Protein AF-A0A9W7ABM7-F1 (afdb_monomer_lite)

Organism: NCBI:txid2557542

pLDDT: mean 85.79, std 16.77, range [32.09, 98.38]

Foldseek 3Di:
DDDDDDDDDDPPPPPPPPDLDFQFFWAFDDDDPDTFIAGPVRDTDDADEEEAFDFDPVRAFDQDDDDPHGHLHLVVLVVCLVVVGAEYAYEDAPCNQPVEEFPDGDVVSLVRVVVSQVSNRSSNHFYEYDQDWALQPLLLVIGRHQPNLFDFDDDDDSPQQPQPPLDHGADDWFFDVSRVRDTGGDPVVSVPDDRNSSCVGPGSVRRVVCCVVCPVPSVVSVVVSVVVSLVSCAPNSRYNPNPDD

Sequence (245 aa):
MAKMAKMLLPIGLTIATAGATALPPVRPVEGEGSKKFRDPMGRHQIFHGVNAISKGVPFVPDTETFSADISMTREDFEIMQSLGLNVVRLGVMWPGVEPTTMGVYNETYLDEIDKIVTMASDHGIYTLLDMHQDDLSEQFCGEGIPSWAVRHTGDHQFLPGFPSPVGKTFTDSYSEPKMNNAAFPTRQDCATHDWPGYYQAKDEANAWEALYKNVDGMAEQWGKMWAHVAARFKGRTVCVHCVSG

Structure (mmCIF, N/CA/C/O backbone):
data_AF-A0A9W7ABM7-F1
#
_entry.id   AF-A0A9W7ABM7-F1
#
loop_
_atom_site.group_PDB
_atom_site.id
_atom_site.type_symbol
_atom_site.label_atom_id
_atom_site.label_alt_id
_atom_site.label_comp_id
_atom_site.label_asym_id
_atom_site.label_entity_id
_atom_site.label_seq_id
_atom_site.pdbx_PDB_ins_code
_atom_site.Cartn_x
_atom_site.Cartn_y
_atom_site.Cartn_z
_atom_site.occupancy
_atom_site.B_iso_or_equiv
_atom_site.auth_seq_id
_atom_site.auth_comp_id
_atom_site.auth_asym_id
_atom_site.auth_atom_id
_atom_site.pdbx_PDB_model_num
ATOM 1 N N . MET A 1 1 ? -51.374 2.496 69.550 1.00 41.31 1 MET A N 1
ATOM 2 C CA . MET A 1 1 ? -50.298 3.344 68.988 1.00 41.31 1 MET A CA 1
ATOM 3 C C . MET A 1 1 ? -49.384 2.457 68.150 1.00 41.31 1 MET A C 1
ATOM 5 O O . MET A 1 1 ? -48.592 1.720 68.720 1.00 41.31 1 MET A O 1
ATOM 9 N N . ALA A 1 2 ? -49.550 2.441 66.825 1.00 38.22 2 ALA A N 1
ATOM 10 C CA . ALA A 1 2 ? -48.714 1.653 65.916 1.00 38.22 2 ALA A CA 1
ATOM 11 C C . ALA A 1 2 ? -47.556 2.528 65.405 1.00 38.22 2 ALA A C 1
ATOM 13 O O . ALA A 1 2 ? -47.796 3.599 64.852 1.00 38.22 2 ALA A O 1
ATOM 14 N N . LYS A 1 3 ? -46.306 2.104 65.632 1.00 40.19 3 LYS A N 1
ATOM 15 C CA . LYS A 1 3 ? -45.111 2.782 65.109 1.00 40.19 3 LYS A CA 1
ATOM 16 C C . LYS A 1 3 ? -44.893 2.362 63.656 1.00 40.19 3 LYS A C 1
ATOM 18 O O . LYS A 1 3 ? -44.630 1.200 63.374 1.00 40.19 3 LYS A O 1
ATOM 23 N N . MET A 1 4 ? -45.002 3.328 62.752 1.00 39.03 4 MET A N 1
ATOM 24 C CA . MET A 1 4 ? -44.719 3.189 61.327 1.00 39.03 4 MET A CA 1
ATOM 25 C C . MET A 1 4 ? -43.197 3.291 61.125 1.00 39.03 4 MET A C 1
ATOM 27 O O . MET A 1 4 ? -42.611 4.347 61.361 1.00 39.03 4 MET A O 1
ATOM 31 N N . ALA A 1 5 ? -42.541 2.194 60.745 1.00 43.06 5 ALA A N 1
ATOM 32 C CA . ALA A 1 5 ? -41.124 2.199 60.387 1.00 43.06 5 ALA A CA 1
ATOM 33 C C . ALA A 1 5 ? -40.972 2.694 58.938 1.00 43.06 5 ALA A C 1
ATOM 35 O O . ALA A 1 5 ? -41.454 2.055 58.005 1.00 43.06 5 ALA A O 1
ATOM 36 N N . LYS A 1 6 ? -40.326 3.851 58.747 1.00 47.16 6 LYS A N 1
ATOM 37 C CA . LYS A 1 6 ? -39.932 4.347 57.421 1.00 47.16 6 LYS A CA 1
ATOM 38 C C . LYS A 1 6 ? -38.739 3.533 56.923 1.00 47.16 6 LYS A C 1
ATOM 40 O O . LYS A 1 6 ? -37.632 3.686 57.428 1.00 47.16 6 LYS A O 1
ATOM 45 N N . MET A 1 7 ? -38.977 2.689 55.927 1.00 41.62 7 MET A N 1
ATOM 46 C CA . MET A 1 7 ? -37.937 2.010 55.162 1.00 41.62 7 MET A CA 1
ATOM 47 C C . MET A 1 7 ? -37.432 2.985 54.089 1.00 41.62 7 MET A C 1
ATOM 49 O O . MET A 1 7 ? -38.124 3.241 53.108 1.00 41.62 7 MET A O 1
ATOM 53 N N . LEU A 1 8 ? -36.262 3.593 54.306 1.00 45.81 8 LEU A N 1
ATOM 54 C CA . LEU A 1 8 ? -35.535 4.285 53.241 1.00 45.81 8 LEU A CA 1
ATOM 55 C C . LEU A 1 8 ? -34.743 3.239 52.452 1.00 45.81 8 LEU A C 1
ATOM 57 O O . LEU A 1 8 ? -33.822 2.627 52.989 1.00 45.81 8 LEU A O 1
ATOM 61 N N . LEU A 1 9 ? -35.106 3.041 51.186 1.00 41.66 9 LEU A N 1
ATOM 62 C CA . LEU A 1 9 ? -34.282 2.315 50.224 1.00 41.66 9 LEU A CA 1
ATOM 63 C C . LEU A 1 9 ? -33.216 3.285 49.683 1.00 41.66 9 LEU A C 1
ATOM 65 O O . LEU A 1 9 ? -33.591 4.327 49.138 1.00 41.66 9 LEU A O 1
ATOM 69 N N . PRO A 1 10 ? -31.910 2.996 49.802 1.00 45.44 10 PRO A N 1
ATOM 70 C CA . PRO A 1 10 ? -30.899 3.783 49.120 1.00 45.44 10 PRO A CA 1
ATOM 71 C C . PRO A 1 10 ? -30.950 3.433 47.628 1.00 45.44 10 PRO A C 1
ATOM 73 O O . PRO A 1 10 ? -30.675 2.302 47.232 1.00 45.44 10 PRO A O 1
ATOM 76 N N . ILE A 1 11 ? -31.318 4.404 46.792 1.00 52.56 11 ILE A N 1
ATOM 77 C CA . ILE A 1 11 ? -31.119 4.318 45.343 1.00 52.56 11 ILE A CA 1
ATOM 78 C C . ILE A 1 11 ? -29.621 4.526 45.118 1.00 52.56 11 ILE A C 1
ATOM 80 O O . ILE A 1 11 ? -29.134 5.655 45.092 1.00 52.56 11 ILE A O 1
ATOM 84 N N . GLY A 1 12 ? -28.870 3.428 45.045 1.00 45.03 12 GLY A N 1
ATOM 85 C CA . GLY A 1 12 ? -27.484 3.459 44.603 1.00 45.03 12 GLY A CA 1
ATOM 86 C C . GLY A 1 12 ? -27.452 3.822 43.124 1.00 45.03 12 GLY A C 1
ATOM 87 O O . GLY A 1 12 ? -27.783 2.993 42.281 1.00 45.03 12 GLY A O 1
ATOM 88 N N . LEU A 1 13 ? -27.085 5.063 42.807 1.00 46.47 13 LEU A N 1
ATOM 89 C CA . LEU A 1 13 ? -26.753 5.461 41.446 1.00 46.47 13 LEU A CA 1
ATOM 90 C C . LEU A 1 13 ? -25.377 4.871 41.116 1.00 46.47 13 LEU A C 1
ATOM 92 O O . LEU A 1 13 ? -24.342 5.465 41.412 1.00 46.47 13 LEU A O 1
ATOM 96 N N . THR A 1 14 ? -25.359 3.670 40.547 1.00 45.16 14 THR A N 1
ATOM 97 C CA . THR A 1 14 ? -24.167 3.115 39.909 1.00 45.16 14 THR A CA 1
ATOM 98 C C . THR A 1 14 ? -23.877 3.943 38.664 1.00 45.16 14 THR A C 1
ATOM 100 O O . THR A 1 14 ? -24.517 3.788 37.627 1.00 45.16 14 THR A O 1
ATOM 103 N N . ILE A 1 15 ? -22.908 4.851 38.768 1.00 48.78 15 ILE A N 1
ATOM 104 C CA . ILE A 1 15 ? -22.274 5.455 37.599 1.00 48.78 15 ILE A CA 1
ATOM 105 C C . ILE A 1 15 ? -21.498 4.321 36.932 1.00 48.78 15 ILE A C 1
ATOM 107 O O . ILE A 1 15 ? -20.433 3.926 37.403 1.00 48.78 15 ILE A O 1
ATOM 111 N N . ALA A 1 16 ? -22.067 3.743 35.876 1.00 41.28 16 ALA A N 1
ATOM 112 C CA . ALA A 1 16 ? -21.314 2.875 34.992 1.00 41.28 16 ALA A CA 1
ATOM 113 C C . ALA A 1 16 ? -20.223 3.742 34.359 1.00 41.28 16 ALA A C 1
ATOM 115 O O . ALA A 1 16 ? -20.506 4.598 33.521 1.00 41.28 16 ALA A O 1
ATOM 116 N N . THR A 1 17 ? -18.977 3.559 34.788 1.00 40.81 17 THR A N 1
ATOM 117 C CA . THR A 1 17 ? -17.838 4.012 34.001 1.00 40.81 17 THR A CA 1
ATOM 118 C C . THR A 1 17 ? -17.946 3.278 32.676 1.00 40.81 17 THR A C 1
ATOM 120 O O . THR A 1 17 ? -17.756 2.061 32.632 1.00 40.81 17 THR A O 1
ATOM 123 N N . ALA A 1 18 ? -18.333 3.992 31.619 1.00 44.38 18 ALA A N 1
ATOM 124 C CA . ALA A 1 18 ? -18.229 3.500 30.259 1.00 44.38 18 ALA A CA 1
ATOM 125 C C . ALA A 1 18 ? -16.736 3.292 29.991 1.00 44.38 18 ALA A C 1
ATOM 127 O O . ALA A 1 18 ? -16.040 4.193 29.534 1.00 44.38 18 ALA A O 1
ATOM 128 N N . GLY A 1 19 ? -16.218 2.122 30.372 1.00 42.91 19 GLY A N 1
ATOM 129 C CA . GLY A 1 19 ? -14.956 1.644 29.836 1.00 42.91 19 GLY A CA 1
ATOM 130 C C . GLY A 1 19 ? -15.088 1.695 28.322 1.00 42.91 19 GLY A C 1
ATOM 131 O O . GLY A 1 19 ? -16.165 1.374 27.811 1.00 42.91 19 GLY A O 1
ATOM 132 N N . ALA A 1 20 ? -14.046 2.167 27.636 1.00 49.06 20 ALA A N 1
ATOM 133 C CA . ALA A 1 20 ? -14.000 2.195 26.182 1.00 49.06 20 ALA A CA 1
ATOM 134 C C . ALA A 1 20 ? -14.457 0.824 25.672 1.00 49.06 20 ALA A C 1
ATOM 136 O O . ALA A 1 20 ? -13.787 -0.192 25.860 1.00 49.06 20 ALA A O 1
ATOM 137 N N . THR A 1 21 ? -15.682 0.770 25.157 1.00 57.41 21 THR A N 1
ATOM 138 C CA . THR A 1 21 ? -16.227 -0.472 24.633 1.00 57.41 21 THR A CA 1
ATOM 139 C C . THR A 1 21 ? -15.502 -0.678 23.322 1.00 57.41 21 THR A C 1
ATOM 141 O O . THR A 1 21 ? -15.552 0.191 22.454 1.00 57.41 21 THR A O 1
ATOM 144 N N . ALA A 1 22 ? -14.759 -1.782 23.221 1.00 70.00 22 ALA A N 1
ATOM 145 C CA . ALA A 1 22 ? -14.051 -2.143 22.002 1.00 70.00 22 ALA A CA 1
ATOM 146 C C . ALA A 1 22 ? -14.990 -1.978 20.799 1.00 70.00 22 ALA A C 1
ATOM 148 O O . ALA A 1 22 ? -16.159 -2.376 20.875 1.00 70.00 22 ALA A O 1
ATOM 149 N N . LEU A 1 23 ? -14.487 -1.372 19.717 1.00 82.25 23 LEU A N 1
ATOM 150 C CA . LEU A 1 23 ? -15.284 -1.139 18.516 1.00 82.25 23 LEU A CA 1
ATOM 151 C C . LEU A 1 23 ? -15.971 -2.441 18.082 1.00 82.25 23 LEU A C 1
ATOM 153 O O . LEU A 1 23 ? -15.302 -3.482 17.971 1.00 82.25 23 LEU A O 1
ATOM 157 N N . PRO A 1 24 ? -17.299 -2.416 17.865 1.00 85.00 24 PRO A N 1
ATOM 158 C CA . PRO A 1 24 ? -18.023 -3.619 17.513 1.00 85.00 24 PRO A CA 1
ATOM 159 C C . PRO A 1 24 ? -17.547 -4.120 16.143 1.00 85.00 24 PRO A C 1
ATOM 161 O O . PRO A 1 24 ? -17.398 -3.324 15.220 1.00 85.00 24 PRO A O 1
ATOM 164 N N . PRO A 1 25 ? -17.328 -5.433 15.965 1.00 85.69 25 PRO A N 1
ATOM 165 C CA . PRO A 1 25 ? -16.894 -5.959 14.681 1.00 85.69 25 PRO A CA 1
ATOM 166 C C . PRO A 1 25 ? -17.943 -5.694 13.605 1.00 85.69 25 PRO A C 1
ATOM 168 O O . PRO A 1 25 ? -19.116 -6.026 13.767 1.00 85.69 25 PRO A O 1
ATOM 171 N N . VAL A 1 26 ? -17.499 -5.148 12.480 1.00 86.75 26 VAL A N 1
ATOM 172 C CA . VAL A 1 26 ? -18.339 -4.866 11.315 1.00 86.75 26 VAL A CA 1
ATOM 173 C C . VAL A 1 26 ? -18.135 -5.937 10.255 1.00 86.75 26 VAL A C 1
ATOM 175 O O . VAL A 1 26 ? -17.016 -6.388 10.019 1.00 86.75 26 VAL A O 1
ATOM 178 N N . ARG A 1 27 ? -19.219 -6.379 9.618 1.00 83.81 27 ARG A N 1
ATOM 179 C CA . ARG A 1 27 ? -19.164 -7.390 8.553 1.00 83.81 27 ARG A CA 1
ATOM 180 C C . ARG A 1 27 ? -20.005 -6.971 7.356 1.00 83.81 27 ARG A C 1
ATOM 182 O O . ARG A 1 27 ? -21.073 -6.385 7.559 1.00 83.81 27 ARG A O 1
ATOM 189 N N . PRO A 1 28 ? -19.572 -7.282 6.124 1.00 82.50 28 PRO A N 1
ATOM 190 C CA . PRO A 1 28 ? -20.444 -7.162 4.969 1.00 82.50 28 PRO A CA 1
ATOM 191 C C . PRO A 1 28 ? -21.590 -8.173 5.109 1.00 82.50 28 PRO A C 1
ATOM 193 O O . PRO A 1 28 ? -21.366 -9.357 5.353 1.00 82.50 28 PRO A O 1
ATOM 196 N N . VAL A 1 29 ? -22.826 -7.703 4.974 1.00 79.62 29 VAL A N 1
ATOM 197 C CA . VAL A 1 29 ? -24.031 -8.538 4.959 1.00 79.62 29 VAL A CA 1
ATOM 198 C C . VAL A 1 29 ? -24.718 -8.350 3.613 1.00 79.62 29 VAL A C 1
ATOM 200 O O . VAL A 1 29 ? -25.006 -7.219 3.209 1.00 79.62 29 VAL A O 1
ATOM 203 N N . GLU A 1 30 ? -24.982 -9.459 2.926 1.00 72.25 30 GLU A N 1
ATOM 204 C CA . GLU A 1 30 ? -25.766 -9.481 1.693 1.00 72.25 30 GLU A CA 1
ATOM 205 C C . GLU A 1 30 ? -27.252 -9.679 2.029 1.00 72.25 30 GLU A C 1
ATOM 207 O O . GLU A 1 30 ? -27.628 -10.626 2.719 1.00 72.25 30 GLU A O 1
ATOM 212 N N . GLY A 1 31 ? -28.110 -8.762 1.574 1.00 66.88 31 GLY A N 1
ATOM 213 C CA . GLY A 1 31 ? -29.561 -8.848 1.748 1.00 66.88 31 GLY A CA 1
ATOM 214 C C . GLY A 1 31 ? -30.287 -7.640 1.150 1.00 66.88 31 GLY A C 1
ATOM 215 O O . GLY A 1 31 ? -29.745 -6.537 1.124 1.00 66.88 31 GLY A O 1
ATOM 216 N N . GLU A 1 32 ? -31.510 -7.846 0.648 1.00 64.44 32 GLU A N 1
ATOM 217 C CA . GLU A 1 32 ? -32.376 -6.781 0.096 1.00 64.44 32 GLU A CA 1
ATOM 218 C C . GLU A 1 32 ? -31.730 -5.953 -1.036 1.00 64.44 32 GLU A C 1
ATOM 220 O O . GLU A 1 32 ? -31.880 -4.735 -1.098 1.00 64.44 32 GLU A O 1
ATOM 225 N N . GLY A 1 33 ? -30.955 -6.588 -1.922 1.00 66.88 33 GLY A N 1
ATOM 226 C CA . GLY A 1 33 ? -30.369 -5.909 -3.087 1.00 66.88 33 GLY A CA 1
ATOM 227 C C . GLY A 1 33 ? -29.293 -4.860 -2.767 1.00 66.88 33 GLY A C 1
ATOM 228 O O . GLY A 1 33 ? -28.911 -4.106 -3.657 1.00 66.88 33 GLY A O 1
ATOM 229 N N . SER A 1 34 ? -28.778 -4.803 -1.530 1.00 65.81 34 SER A N 1
ATOM 230 C CA . SER A 1 34 ? -27.685 -3.899 -1.141 1.00 65.81 34 SER A CA 1
ATOM 231 C C . SER A 1 34 ? -26.625 -4.615 -0.298 1.00 65.81 34 SER A C 1
ATOM 233 O O . SER A 1 34 ? -26.952 -5.423 0.571 1.00 65.81 34 SER A O 1
ATOM 235 N N . LYS A 1 35 ? -25.343 -4.315 -0.545 1.00 79.12 35 LYS A N 1
ATOM 236 C CA . LYS A 1 35 ? -24.224 -4.764 0.298 1.00 79.12 35 LYS A CA 1
ATOM 237 C C . LYS A 1 35 ? -23.978 -3.703 1.367 1.00 79.12 35 LYS A C 1
ATOM 239 O O . LYS A 1 35 ? -23.669 -2.562 1.033 1.00 79.12 35 LYS A O 1
ATOM 244 N N . LYS A 1 36 ? -24.171 -4.052 2.639 1.00 85.50 36 LYS A N 1
ATOM 245 C CA . LYS A 1 36 ? -24.053 -3.121 3.776 1.00 85.50 36 LYS A CA 1
ATOM 246 C C . LYS A 1 36 ? -23.096 -3.682 4.814 1.00 85.50 36 LYS A C 1
ATOM 248 O O . LYS A 1 36 ? -23.132 -4.881 5.080 1.00 85.50 36 LYS A O 1
ATOM 253 N N . PHE A 1 37 ? -22.314 -2.819 5.453 1.00 88.44 37 PHE A N 1
ATOM 254 C CA . PHE A 1 37 ? -21.603 -3.191 6.670 1.00 88.44 37 PHE A CA 1
ATOM 255 C C . PHE A 1 37 ? -22.558 -3.117 7.856 1.00 88.44 37 PHE A C 1
ATOM 257 O O . PHE A 1 37 ? -23.254 -2.113 8.034 1.00 88.44 37 PHE A O 1
ATOM 264 N N . ARG A 1 38 ? -22.622 -4.189 8.646 1.00 87.88 38 ARG A N 1
ATOM 265 C CA . ARG A 1 38 ? -23.429 -4.240 9.866 1.00 87.88 38 ARG A CA 1
ATOM 266 C C . ARG A 1 38 ? -22.605 -4.689 11.053 1.00 87.88 38 ARG A C 1
ATOM 268 O O . ARG A 1 38 ? -21.700 -5.510 10.912 1.00 87.88 38 ARG A O 1
ATOM 275 N N . ASP A 1 39 ? -22.956 -4.157 12.211 1.00 87.12 39 ASP A N 1
ATOM 276 C CA . ASP A 1 39 ? -22.428 -4.607 13.492 1.00 87.12 39 ASP A CA 1
ATOM 277 C C . ASP A 1 39 ? -23.253 -5.787 14.063 1.00 87.12 39 ASP A C 1
ATOM 279 O O . ASP A 1 39 ? -24.274 -6.170 13.475 1.00 87.12 39 ASP A O 1
ATOM 283 N N . PRO A 1 40 ? -22.873 -6.374 15.217 1.00 86.69 40 PRO A N 1
ATOM 284 C CA . PRO A 1 40 ? -23.602 -7.500 15.806 1.00 86.69 40 PRO A CA 1
ATOM 285 C C . PRO A 1 40 ? -25.019 -7.158 16.288 1.00 86.69 40 PRO A C 1
ATOM 287 O O . PRO A 1 40 ? -25.812 -8.063 16.529 1.00 86.69 40 PRO A O 1
ATOM 290 N N . MET A 1 41 ? -25.353 -5.870 16.425 1.00 89.81 41 MET A N 1
ATOM 291 C CA . MET A 1 41 ? -26.702 -5.398 16.757 1.00 89.81 41 MET A CA 1
ATOM 292 C C . MET A 1 41 ? -27.559 -5.156 15.504 1.00 89.81 41 MET A C 1
ATOM 294 O O . MET A 1 41 ? -28.719 -4.763 15.615 1.00 89.81 41 MET A O 1
ATOM 298 N N . GLY A 1 42 ? -27.010 -5.381 14.306 1.00 87.38 42 GLY A N 1
ATOM 299 C CA . GLY A 1 42 ? -27.696 -5.193 13.031 1.00 87.38 42 GLY A CA 1
ATOM 300 C C . GLY A 1 42 ? -27.754 -3.741 12.551 1.00 87.38 42 GLY A C 1
ATOM 301 O O . GLY A 1 42 ? -28.414 -3.473 11.542 1.00 87.38 42 GLY A O 1
ATOM 302 N N . ARG A 1 43 ? -27.065 -2.810 13.225 1.00 89.44 43 ARG A N 1
ATOM 303 C CA . ARG A 1 43 ? -26.985 -1.399 12.816 1.00 89.44 43 ARG A CA 1
ATOM 304 C C . ARG A 1 43 ? -26.131 -1.286 11.559 1.00 89.44 43 ARG A C 1
ATOM 306 O O . ARG A 1 43 ? -25.133 -1.989 11.427 1.00 89.44 43 ARG A O 1
ATOM 313 N N . HIS A 1 44 ? -26.515 -0.411 10.630 1.00 90.69 44 HIS A N 1
ATOM 314 C CA . HIS A 1 44 ? -25.690 -0.135 9.449 1.00 90.69 44 HIS A CA 1
ATOM 315 C C . HIS A 1 44 ? -24.535 0.774 9.849 1.00 90.69 44 HIS A C 1
ATOM 317 O O . HIS A 1 44 ? -24.753 1.792 10.505 1.00 90.69 44 HIS A O 1
ATOM 323 N N . GLN A 1 45 ? -23.327 0.416 9.431 1.00 89.38 45 GLN A N 1
ATOM 324 C CA . GLN A 1 45 ? -22.151 1.251 9.611 1.00 89.38 45 GLN A CA 1
ATOM 325 C C . GLN A 1 45 ? -21.900 2.057 8.337 1.00 89.38 45 GLN A C 1
ATOM 327 O O . GLN A 1 45 ? -21.795 1.496 7.245 1.00 89.38 45 GLN A O 1
ATOM 332 N N . ILE A 1 46 ? -21.800 3.374 8.493 1.00 91.88 46 ILE A N 1
ATOM 333 C CA . ILE A 1 46 ? -21.377 4.305 7.444 1.00 91.88 46 ILE A CA 1
ATOM 334 C C . ILE A 1 46 ? -19.994 4.809 7.836 1.00 91.88 46 ILE A C 1
ATOM 336 O O . ILE A 1 46 ? -19.785 5.168 8.998 1.00 91.88 46 ILE A O 1
ATOM 340 N N . PHE A 1 47 ? -19.058 4.802 6.891 1.00 93.81 47 PHE A N 1
ATOM 341 C CA . PHE A 1 47 ? -17.670 5.166 7.140 1.00 93.81 47 PHE A CA 1
ATOM 342 C C . PHE A 1 47 ? -17.332 6.513 6.506 1.00 93.81 47 PHE A C 1
ATOM 344 O O . PHE A 1 47 ? -17.510 6.680 5.302 1.00 93.81 47 PHE A O 1
ATOM 351 N N . HIS A 1 48 ? -16.813 7.442 7.305 1.00 97.00 48 HIS A N 1
ATOM 352 C CA . HIS A 1 48 ? -16.259 8.717 6.852 1.00 97.00 48 HIS A CA 1
ATOM 353 C C . HIS A 1 48 ? -14.886 8.901 7.496 1.00 97.00 48 HIS A C 1
ATOM 355 O O . HIS A 1 48 ? -14.737 8.736 8.710 1.00 97.00 48 HIS A O 1
ATOM 361 N N . GLY A 1 49 ? -13.879 9.201 6.682 1.00 96.62 49 GLY A N 1
ATOM 362 C CA . GLY A 1 49 ? -12.495 9.107 7.116 1.00 96.62 49 GLY A CA 1
ATOM 363 C C . GLY A 1 49 ? -11.495 9.671 6.126 1.00 96.62 49 GLY A C 1
ATOM 364 O O . GLY A 1 49 ? -11.866 10.329 5.154 1.00 96.62 49 GLY A O 1
ATOM 365 N N . VAL A 1 50 ? -10.225 9.377 6.389 1.00 96.56 50 VAL A N 1
ATOM 366 C CA . VAL A 1 50 ? -9.069 9.850 5.615 1.00 96.56 50 VAL A CA 1
ATOM 367 C C . VAL A 1 50 ? -8.210 8.683 5.129 1.00 96.56 50 VAL A C 1
ATOM 369 O O . VAL A 1 50 ? -8.383 7.542 5.565 1.00 96.56 50 VAL A O 1
ATOM 372 N N . ASN A 1 51 ? -7.281 8.979 4.221 1.00 97.44 51 ASN A N 1
ATOM 373 C CA . ASN A 1 51 ? -6.209 8.070 3.827 1.00 97.44 51 ASN A CA 1
ATOM 374 C C . ASN A 1 51 ? -4.931 8.449 4.580 1.00 97.44 51 ASN A C 1
ATOM 376 O O . ASN A 1 51 ? -4.636 9.634 4.698 1.00 97.44 51 ASN A O 1
ATOM 380 N N . ALA A 1 52 ? -4.175 7.453 5.029 1.00 97.12 52 ALA A N 1
ATOM 381 C CA . ALA A 1 52 ? -2.860 7.618 5.634 1.00 97.12 52 ALA A CA 1
ATOM 382 C C . ALA A 1 52 ? -1.913 6.588 5.012 1.00 97.12 52 ALA A C 1
ATOM 384 O O . ALA A 1 52 ? -1.986 5.400 5.327 1.00 97.12 52 ALA A O 1
ATOM 385 N N . ILE A 1 53 ? -1.088 7.015 4.055 1.00 96.50 53 ILE A N 1
ATOM 386 C CA . ILE A 1 53 ? -0.263 6.119 3.236 1.00 96.50 53 ILE A CA 1
ATOM 387 C C . ILE A 1 53 ? 1.148 6.699 3.141 1.00 96.50 53 ILE A C 1
ATOM 389 O O . ILE A 1 53 ? 1.361 7.728 2.503 1.00 96.50 53 ILE A O 1
ATOM 393 N N . SER A 1 54 ? 2.118 6.003 3.732 1.00 96.62 54 SER A N 1
ATOM 394 C CA . SER A 1 54 ? 3.540 6.311 3.574 1.00 96.62 54 SER A CA 1
ATOM 395 C C . SER A 1 54 ? 4.118 5.528 2.401 1.00 96.62 54 SER A C 1
ATOM 397 O O . SER A 1 54 ? 4.316 4.318 2.484 1.00 96.62 54 SER A O 1
ATOM 399 N N . LYS A 1 55 ? 4.397 6.233 1.305 1.00 94.38 55 LYS A N 1
ATOM 400 C CA . LYS A 1 55 ? 4.816 5.640 0.022 1.00 94.38 55 LYS A CA 1
ATOM 401 C C . LYS A 1 55 ? 6.323 5.442 -0.128 1.00 94.38 55 LYS A C 1
ATOM 403 O O . LYS A 1 55 ? 6.759 4.739 -1.027 1.00 94.38 55 LYS A O 1
ATOM 408 N N . GLY A 1 56 ? 7.120 6.040 0.756 1.00 90.44 56 GLY A N 1
ATOM 409 C CA . GLY A 1 56 ? 8.574 5.877 0.796 1.00 90.44 56 GLY A CA 1
ATOM 410 C C . GLY A 1 56 ? 9.035 5.207 2.085 1.00 90.44 56 GLY A C 1
ATOM 411 O O . GLY A 1 56 ? 8.310 5.210 3.078 1.00 90.44 56 GLY A O 1
ATOM 412 N N . VAL A 1 57 ? 10.258 4.670 2.079 1.00 88.25 57 VAL A N 1
ATOM 413 C CA . VAL A 1 57 ? 10.909 4.058 3.253 1.00 88.25 57 VAL A CA 1
ATOM 414 C C . VAL A 1 57 ? 10.828 5.013 4.461 1.00 88.25 57 VAL A C 1
ATOM 416 O O . VAL A 1 57 ? 11.217 6.174 4.322 1.00 88.25 57 VAL A O 1
ATOM 419 N N . PRO A 1 58 ? 10.364 4.559 5.646 1.00 92.56 58 PRO A N 1
ATOM 420 C CA . PRO A 1 58 ? 10.158 3.163 6.061 1.00 92.56 58 PRO A CA 1
ATOM 421 C C . PRO A 1 58 ? 8.771 2.562 5.753 1.00 92.56 58 PRO A C 1
ATOM 423 O O . PRO A 1 58 ? 8.456 1.495 6.268 1.00 92.56 58 PRO A O 1
ATOM 426 N N . PHE A 1 59 ? 7.956 3.211 4.919 1.00 95.38 59 PHE A N 1
ATOM 427 C CA . PHE A 1 59 ? 6.590 2.811 4.536 1.00 95.38 59 PHE A CA 1
ATOM 428 C C . PHE A 1 59 ? 5.569 2.809 5.687 1.00 95.38 59 PHE A C 1
ATOM 430 O O . PHE A 1 59 ? 4.502 2.203 5.583 1.00 95.38 59 PHE A O 1
ATOM 437 N N . VAL A 1 60 ? 5.893 3.503 6.780 1.00 95.88 60 VAL A N 1
ATOM 438 C CA . VAL A 1 60 ? 5.046 3.696 7.965 1.00 95.88 60 VAL A CA 1
ATOM 439 C C . VAL A 1 60 ? 4.936 5.202 8.241 1.00 95.88 60 VAL A C 1
ATOM 441 O O . VAL A 1 60 ? 5.936 5.907 8.070 1.00 95.88 60 VAL A O 1
ATOM 444 N N . PRO A 1 61 ? 3.755 5.735 8.604 1.00 96.62 61 PRO A N 1
ATOM 445 C CA . PRO A 1 61 ? 3.615 7.107 9.103 1.00 96.62 61 PRO A CA 1
ATOM 446 C C . PRO A 1 61 ? 4.433 7.358 10.378 1.00 96.62 61 PRO A C 1
ATOM 448 O O . PRO A 1 61 ? 4.717 6.427 11.127 1.00 96.62 61 PRO A O 1
ATOM 451 N N . ASP A 1 62 ? 4.775 8.614 10.666 1.00 95.94 62 ASP A N 1
ATOM 452 C CA . ASP A 1 62 ? 5.376 8.960 11.963 1.00 95.94 62 ASP A CA 1
ATOM 453 C C . ASP A 1 62 ? 4.339 8.750 13.081 1.00 95.94 62 ASP A C 1
ATOM 455 O O . ASP A 1 62 ? 3.227 9.272 13.019 1.00 95.94 62 ASP A O 1
ATOM 459 N N . THR A 1 63 ? 4.674 7.962 14.101 1.00 96.94 63 THR A N 1
ATOM 460 C CA . THR A 1 63 ? 3.772 7.687 15.234 1.00 96.94 63 THR A CA 1
ATOM 461 C C . THR A 1 63 ? 4.129 8.458 16.503 1.00 96.94 63 THR A C 1
ATOM 463 O O . THR A 1 63 ? 3.429 8.325 17.504 1.00 96.94 63 THR A O 1
ATOM 466 N N . GLU A 1 64 ? 5.214 9.229 16.484 1.00 95.75 64 GLU A N 1
ATOM 467 C CA . GLU A 1 64 ? 5.787 9.910 17.650 1.00 95.75 64 GLU A CA 1
ATOM 468 C C . GLU A 1 64 ? 5.650 11.432 17.558 1.00 95.75 64 GLU A C 1
ATOM 470 O O . GLU A 1 64 ? 5.342 12.082 18.557 1.00 95.75 64 GLU A O 1
ATOM 475 N N . THR A 1 65 ? 5.857 12.007 16.369 1.00 96.88 65 THR A N 1
ATOM 476 C CA . THR A 1 65 ? 5.818 13.460 16.156 1.00 96.88 65 THR A CA 1
ATOM 477 C C . THR A 1 65 ? 4.627 13.843 15.295 1.00 96.88 65 THR A C 1
ATOM 479 O O . THR A 1 65 ? 4.536 13.441 14.137 1.00 96.88 65 THR A O 1
ATOM 482 N N . PHE A 1 66 ? 3.727 14.660 15.846 1.00 97.19 66 PHE A N 1
ATOM 483 C CA . PHE A 1 66 ? 2.587 15.174 15.096 1.00 97.19 66 PHE A CA 1
ATOM 484 C C . PHE A 1 66 ? 3.037 16.016 13.893 1.00 97.19 66 PHE A C 1
ATOM 486 O O . PHE A 1 66 ? 3.875 16.917 14.002 1.00 97.19 66 PHE A O 1
ATOM 493 N N . SER A 1 67 ? 2.437 15.731 12.745 1.00 95.50 67 SER A N 1
ATOM 494 C CA . SER A 1 67 ? 2.579 16.435 11.483 1.00 95.50 67 SER A CA 1
ATOM 495 C C . SER A 1 67 ? 1.292 16.273 10.687 1.00 95.50 67 SER A C 1
ATOM 497 O O . SER A 1 67 ? 0.887 15.161 10.369 1.00 95.50 67 SER A O 1
ATOM 499 N N . ALA A 1 68 ? 0.710 17.387 10.251 1.00 90.75 68 ALA A N 1
ATOM 500 C CA . ALA A 1 68 ? -0.524 17.376 9.467 1.00 90.75 68 ALA A CA 1
ATOM 501 C C . ALA A 1 68 ? -0.427 16.626 8.117 1.00 90.75 68 ALA A C 1
ATOM 503 O O . ALA A 1 68 ? -1.448 16.457 7.454 1.00 90.75 68 ALA A O 1
ATOM 504 N N . ASP A 1 69 ? 0.778 16.235 7.691 1.00 90.00 69 ASP A N 1
ATOM 505 C CA . ASP A 1 69 ? 1.041 15.609 6.392 1.00 90.00 69 ASP A CA 1
ATOM 506 C C . ASP A 1 69 ? 1.399 14.115 6.495 1.00 90.00 69 ASP A C 1
ATOM 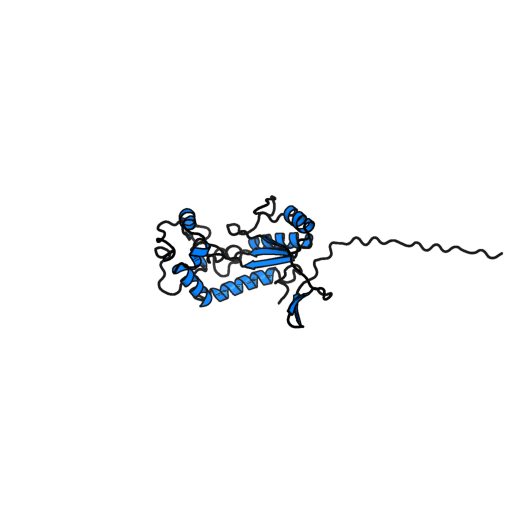508 O O . ASP A 1 69 ? 0.918 13.301 5.711 1.00 90.00 69 ASP A O 1
ATOM 512 N N . ILE A 1 70 ? 2.234 13.728 7.468 1.00 92.75 70 ILE A N 1
ATOM 513 C CA . ILE A 1 70 ? 2.911 12.415 7.447 1.00 92.75 70 ILE A CA 1
ATOM 514 C C . ILE A 1 70 ? 2.753 11.577 8.720 1.00 92.75 70 ILE A C 1
ATOM 516 O O . ILE A 1 70 ? 3.337 10.491 8.793 1.00 92.75 70 ILE A O 1
ATOM 520 N N . SER A 1 71 ? 2.030 12.056 9.736 1.00 97.25 71 SER A N 1
ATOM 521 C CA . SER A 1 71 ? 1.916 11.343 11.012 1.00 97.25 71 SER A CA 1
ATOM 522 C C . SER A 1 71 ? 0.591 10.610 11.190 1.00 97.25 71 SER A C 1
ATOM 524 O O . SER A 1 71 ? -0.408 10.925 10.555 1.00 97.25 71 SER A O 1
ATOM 526 N N . MET A 1 72 ? 0.607 9.608 12.068 1.00 97.81 72 MET A N 1
ATOM 527 C CA . MET A 1 72 ? -0.552 8.933 12.662 1.00 97.81 72 MET A CA 1
ATOM 528 C C . MET A 1 72 ? -0.267 8.711 14.157 1.00 97.81 72 MET A C 1
ATOM 530 O O . MET A 1 72 ? -0.192 7.585 14.654 1.00 97.81 72 MET A O 1
ATOM 534 N N . THR A 1 73 ? -0.023 9.811 14.861 1.00 98.00 73 THR A N 1
ATOM 535 C CA . THR A 1 73 ? 0.180 9.878 16.311 1.00 98.00 73 THR A CA 1
ATOM 536 C C . THR A 1 73 ? -1.146 9.795 17.071 1.00 98.00 73 THR A C 1
ATOM 538 O O . THR A 1 73 ? -2.232 9.801 16.493 1.00 98.00 73 THR A O 1
ATOM 541 N N . ARG A 1 74 ? -1.079 9.786 18.407 1.00 97.69 74 ARG A N 1
ATOM 542 C CA . ARG A 1 74 ? -2.273 9.948 19.249 1.00 97.69 74 ARG A CA 1
ATOM 543 C C . ARG A 1 74 ? -3.050 11.228 18.922 1.00 97.69 74 ARG A C 1
ATOM 545 O O . ARG A 1 74 ? -4.272 11.179 18.848 1.00 97.69 74 ARG A O 1
ATOM 552 N N . GLU A 1 75 ? -2.344 12.338 18.722 1.00 98.12 75 GLU A N 1
ATOM 553 C CA . GLU A 1 75 ? -2.954 13.643 18.449 1.00 98.12 75 GLU A CA 1
ATOM 554 C C . GLU A 1 75 ? -3.753 13.622 17.136 1.00 98.12 75 GLU A C 1
ATOM 556 O O . GLU A 1 75 ? -4.872 14.133 17.091 1.00 98.12 75 GLU A O 1
ATOM 561 N N . ASP A 1 76 ? -3.252 12.932 16.105 1.00 98.31 76 ASP A N 1
ATOM 562 C CA . ASP A 1 76 ? -3.984 12.728 14.848 1.00 98.31 76 ASP A CA 1
ATOM 563 C C . ASP A 1 76 ? -5.338 12.045 15.092 1.00 98.31 76 ASP A C 1
ATOM 565 O O . ASP A 1 76 ? -6.377 12.501 14.606 1.00 98.31 76 ASP A O 1
ATOM 569 N N . PHE A 1 77 ? -5.359 10.980 15.897 1.00 98.00 77 PHE A N 1
ATOM 570 C CA . PHE A 1 77 ? -6.590 10.246 16.195 1.00 98.00 77 PHE A CA 1
ATOM 571 C C . PHE A 1 77 ? -7.547 11.007 17.120 1.00 98.00 77 PHE A C 1
ATOM 573 O O . PHE A 1 77 ? -8.763 10.895 16.949 1.00 98.00 77 PHE A O 1
ATOM 580 N N . GLU A 1 78 ? -7.038 11.819 18.047 1.00 98.12 78 GLU A N 1
ATOM 581 C CA . GLU A 1 78 ? -7.853 12.741 18.851 1.00 98.12 78 GLU A CA 1
ATOM 582 C C . GLU A 1 78 ? -8.536 13.791 17.959 1.00 98.12 78 GLU A C 1
ATOM 584 O O . GLU A 1 78 ? -9.741 14.037 18.095 1.00 98.12 78 GLU A O 1
ATOM 589 N N . ILE A 1 79 ? -7.813 14.350 16.981 1.00 97.94 79 ILE A N 1
ATOM 590 C CA . ILE A 1 79 ? -8.373 15.275 15.986 1.00 97.94 79 ILE A CA 1
ATOM 591 C C . ILE A 1 79 ? -9.442 14.566 15.152 1.00 97.94 79 ILE A C 1
ATOM 593 O O . ILE A 1 79 ? -10.568 15.062 15.057 1.00 97.94 79 ILE A O 1
ATOM 597 N N . MET A 1 80 ? -9.140 13.393 14.591 1.00 97.81 80 MET A N 1
ATOM 598 C CA . MET A 1 80 ? -10.099 12.615 13.799 1.00 97.81 80 MET A CA 1
ATOM 599 C C . MET A 1 80 ? -11.380 12.309 14.585 1.00 97.81 80 MET A C 1
ATOM 601 O O . MET A 1 80 ? -12.483 12.503 14.065 1.00 97.81 80 MET A O 1
ATOM 605 N N . GLN A 1 81 ? -11.244 11.890 15.845 1.00 97.50 81 GLN A N 1
ATOM 606 C CA . GLN A 1 81 ? -12.373 11.637 16.736 1.00 97.50 81 GLN A CA 1
ATOM 607 C C . GLN A 1 81 ? -13.192 12.912 16.981 1.00 97.50 81 GLN A C 1
ATOM 609 O O . GLN A 1 81 ? -14.421 12.872 16.904 1.00 97.50 81 GLN A O 1
ATOM 614 N N . SER A 1 82 ? -12.539 14.055 17.224 1.00 98.06 82 SER A N 1
ATOM 615 C CA . SER A 1 82 ? -13.217 15.343 17.441 1.00 98.06 82 SER A CA 1
ATOM 616 C C . SER A 1 82 ? -14.024 15.816 16.224 1.00 98.06 82 SER A C 1
ATOM 618 O O . SER A 1 82 ? -15.055 16.473 16.377 1.00 98.06 82 SER A O 1
ATOM 620 N N . LEU A 1 83 ? -13.594 15.430 15.019 1.00 97.94 83 LEU A N 1
ATOM 621 C CA . LEU A 1 83 ? -14.278 15.701 13.753 1.00 97.94 83 LEU A CA 1
ATOM 622 C C . LEU A 1 83 ? -15.405 14.697 13.453 1.00 97.94 83 LEU A C 1
ATOM 624 O O . LEU A 1 83 ? -16.115 14.848 12.458 1.00 97.94 83 LEU A O 1
ATOM 628 N N . GLY A 1 84 ? -15.582 13.671 14.290 1.00 96.88 84 GLY A N 1
ATOM 629 C CA . GLY A 1 84 ? -16.564 12.608 14.078 1.00 96.88 84 GLY A CA 1
ATOM 630 C C . GLY A 1 84 ? -16.193 11.635 12.956 1.00 96.88 84 GLY A C 1
ATOM 631 O O . GLY A 1 84 ? -17.071 10.929 12.451 1.00 96.88 84 GLY A O 1
ATOM 632 N N . LEU A 1 85 ? -14.919 11.593 12.550 1.00 97.62 85 LEU A N 1
ATOM 633 C CA . LEU A 1 85 ? -14.417 10.577 11.628 1.00 97.62 85 LEU A CA 1
ATOM 634 C C . LEU A 1 85 ? -14.366 9.225 12.339 1.00 97.62 85 LEU A C 1
ATOM 636 O O . LEU A 1 85 ? -14.101 9.143 13.536 1.00 97.62 85 LEU A O 1
ATOM 640 N N . ASN A 1 86 ? -14.625 8.154 11.596 1.00 95.50 86 ASN A N 1
ATOM 641 C CA . ASN A 1 86 ? -14.735 6.812 12.166 1.00 95.50 86 ASN A CA 1
ATOM 642 C C . ASN A 1 86 ? -13.986 5.741 11.370 1.00 95.50 86 ASN A C 1
ATOM 644 O O . ASN A 1 86 ? -14.099 4.564 11.699 1.00 95.50 86 ASN A O 1
ATOM 648 N N . VAL A 1 87 ? -13.228 6.111 10.337 1.00 96.75 87 VAL A N 1
ATOM 649 C CA . VAL A 1 87 ? -12.344 5.178 9.633 1.00 96.75 87 VAL A CA 1
ATOM 650 C C . VAL A 1 87 ? -11.045 5.855 9.202 1.00 96.75 87 VAL A C 1
ATOM 652 O O . VAL A 1 87 ? -11.024 7.050 8.908 1.00 96.75 87 VAL A O 1
ATOM 655 N N . VAL A 1 88 ? -9.974 5.077 9.102 1.00 97.25 88 VAL A N 1
ATOM 656 C CA . VAL A 1 88 ? -8.753 5.427 8.369 1.00 97.25 88 VAL A CA 1
ATOM 657 C C . VAL A 1 88 ? -8.455 4.341 7.334 1.00 97.25 88 VAL A C 1
ATOM 659 O O . VAL A 1 88 ? -8.483 3.151 7.656 1.00 97.25 88 VAL A O 1
ATOM 662 N N . ARG A 1 89 ? -8.184 4.731 6.084 1.00 97.75 89 ARG A N 1
ATOM 663 C CA . ARG A 1 89 ? -7.580 3.848 5.074 1.00 97.75 89 ARG A CA 1
ATOM 664 C C . ARG A 1 89 ? -6.066 3.920 5.242 1.00 97.75 89 ARG A C 1
ATOM 666 O O . ARG A 1 89 ? -5.456 4.915 4.859 1.00 97.75 89 ARG A O 1
ATOM 673 N N . LEU A 1 90 ? -5.502 2.897 5.874 1.00 97.75 90 LEU A N 1
ATOM 674 C CA . LEU A 1 90 ? -4.096 2.826 6.253 1.00 97.75 90 LEU A CA 1
ATOM 675 C C . LEU A 1 90 ? -3.321 2.007 5.219 1.00 97.75 90 LEU A C 1
ATOM 677 O O . LEU A 1 90 ? -3.619 0.829 5.008 1.00 97.75 90 LEU A O 1
ATOM 681 N N . GLY A 1 91 ? -2.329 2.639 4.598 1.00 97.38 91 GLY A N 1
ATOM 682 C CA . GLY A 1 91 ? -1.442 2.001 3.634 1.00 97.38 91 GLY A CA 1
ATOM 683 C C . GLY A 1 91 ? -0.583 0.917 4.279 1.00 97.38 91 GLY A C 1
ATOM 684 O O . GLY A 1 91 ? 0.051 1.136 5.308 1.00 97.38 91 GLY A O 1
ATOM 685 N N . VAL A 1 92 ? -0.551 -0.244 3.639 1.00 97.38 92 VAL A N 1
ATOM 686 C CA . VAL A 1 92 ? 0.332 -1.369 3.933 1.00 97.38 92 VAL A CA 1
ATOM 687 C C . VAL A 1 92 ? 1.036 -1.722 2.625 1.00 97.38 92 VAL A C 1
ATOM 689 O O . VAL A 1 92 ? 0.438 -2.282 1.709 1.00 97.38 92 VAL A O 1
ATOM 692 N N . MET A 1 93 ? 2.307 -1.351 2.513 1.00 97.44 93 MET A N 1
ATOM 693 C CA . MET A 1 93 ? 3.085 -1.494 1.280 1.00 97.44 93 MET A CA 1
ATOM 694 C C . MET A 1 93 ? 3.697 -2.895 1.208 1.00 97.44 93 MET A C 1
ATOM 696 O O . MET A 1 93 ? 4.330 -3.326 2.174 1.00 97.44 93 MET A O 1
ATOM 700 N N . TRP A 1 94 ? 3.613 -3.589 0.067 1.00 97.75 94 TRP A N 1
ATOM 701 C CA . TRP A 1 94 ? 4.324 -4.864 -0.118 1.00 97.75 94 TRP A CA 1
ATOM 702 C C . TRP A 1 94 ? 5.839 -4.754 0.171 1.00 97.75 94 TRP A C 1
ATOM 704 O O . TRP A 1 94 ? 6.327 -5.588 0.930 1.00 97.75 94 TRP A O 1
ATOM 714 N N . PRO A 1 95 ? 6.597 -3.724 -0.276 1.00 95.56 95 PRO A N 1
ATOM 715 C CA . PRO A 1 95 ? 8.003 -3.571 0.123 1.00 95.56 95 PRO A CA 1
ATOM 716 C C . PRO A 1 95 ? 8.205 -3.308 1.624 1.00 95.56 95 PRO A C 1
ATOM 718 O O . PRO A 1 95 ? 9.309 -3.494 2.123 1.00 95.56 95 PRO A O 1
ATOM 721 N N . GLY A 1 96 ? 7.172 -2.895 2.364 1.00 96.44 96 GLY A N 1
ATOM 722 C CA . GLY A 1 96 ? 7.208 -2.850 3.827 1.00 96.44 96 GLY A CA 1
ATOM 723 C C . GLY A 1 96 ? 7.068 -4.244 4.444 1.00 96.44 96 GLY A C 1
ATOM 724 O O . GLY A 1 96 ? 7.847 -4.606 5.325 1.00 96.44 96 GLY A O 1
ATOM 725 N N . VAL A 1 97 ? 6.114 -5.040 3.944 1.00 98.00 97 VAL A N 1
ATOM 726 C CA . VAL A 1 97 ? 5.799 -6.392 4.444 1.00 98.00 97 VAL A CA 1
ATOM 727 C C . VAL A 1 97 ? 6.854 -7.422 4.051 1.00 98.00 97 VAL A C 1
ATOM 729 O O . VAL A 1 97 ? 7.202 -8.271 4.861 1.00 98.00 97 VAL A O 1
ATOM 732 N N . GLU A 1 98 ? 7.361 -7.374 2.824 1.00 96.88 98 GLU A N 1
ATOM 733 C CA . GLU A 1 98 ? 8.264 -8.371 2.241 1.00 96.88 98 GLU A CA 1
ATOM 734 C C . GLU A 1 98 ? 9.412 -7.663 1.490 1.00 96.88 98 GLU A C 1
ATOM 736 O O . GLU A 1 98 ? 9.436 -7.605 0.257 1.00 96.88 98 GLU A O 1
ATOM 741 N N . PRO A 1 99 ? 10.351 -7.041 2.225 1.00 93.56 99 PRO A N 1
ATOM 742 C CA . PRO A 1 99 ? 11.243 -6.022 1.671 1.00 93.56 99 PRO A CA 1
ATOM 743 C C . PRO A 1 99 ? 12.310 -6.558 0.716 1.00 93.56 99 PRO A C 1
ATOM 745 O O . PRO A 1 99 ? 12.647 -5.901 -0.265 1.00 93.56 99 PRO A O 1
ATOM 748 N N . THR A 1 100 ? 12.885 -7.727 1.005 1.00 89.75 100 THR A N 1
ATOM 749 C CA . THR A 1 100 ? 14.171 -8.123 0.407 1.00 89.75 100 THR A CA 1
ATOM 750 C C . THR A 1 100 ? 14.079 -9.302 -0.547 1.00 89.75 100 THR A C 1
ATOM 752 O O . THR A 1 100 ? 14.790 -9.324 -1.551 1.00 89.75 100 THR A O 1
ATOM 755 N N . THR A 1 101 ? 13.257 -10.303 -0.234 1.00 91.25 101 THR A N 1
ATOM 756 C CA . THR A 1 101 ? 13.135 -11.522 -1.036 1.00 91.25 101 THR A CA 1
ATOM 757 C C . THR A 1 101 ? 11.853 -12.280 -0.708 1.00 91.25 101 THR A C 1
ATOM 759 O O . THR A 1 101 ? 11.271 -12.107 0.364 1.00 91.25 101 THR A O 1
ATOM 762 N N . MET A 1 102 ? 11.475 -13.175 -1.619 1.00 94.88 102 MET A N 1
ATOM 763 C CA . MET A 1 102 ? 10.311 -14.042 -1.497 1.00 94.88 102 MET A CA 1
ATOM 764 C C . MET A 1 102 ? 10.311 -14.841 -0.181 1.00 94.88 102 MET A C 1
ATOM 766 O O . MET A 1 102 ? 11.278 -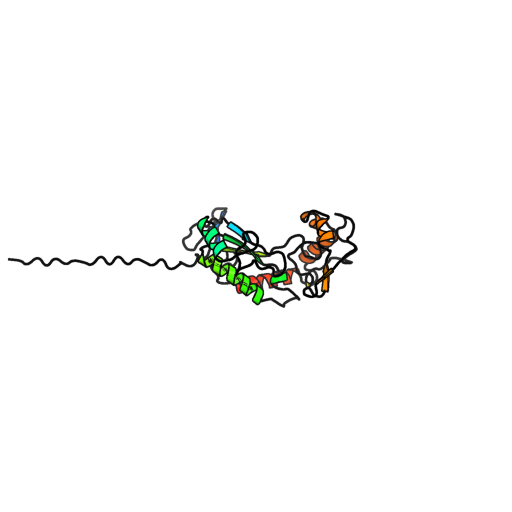15.527 0.153 1.00 94.88 102 MET A O 1
ATOM 770 N N . GLY A 1 103 ? 9.187 -14.809 0.525 1.00 95.44 103 GLY A N 1
ATOM 771 C CA . GLY A 1 103 ? 8.900 -15.499 1.775 1.00 95.44 103 GLY A CA 1
ATOM 772 C C . GLY A 1 103 ? 9.518 -14.873 3.025 1.00 95.44 103 GLY A C 1
ATOM 773 O O . GLY A 1 103 ? 9.320 -15.420 4.109 1.00 95.44 103 GLY A O 1
ATOM 774 N N . VAL A 1 104 ? 10.265 -13.769 2.914 1.00 95.88 104 VAL A N 1
ATOM 775 C CA . VAL A 1 104 ? 10.921 -13.127 4.065 1.00 95.88 104 VAL A CA 1
ATOM 776 C C . VAL A 1 104 ? 10.122 -11.904 4.496 1.00 95.88 104 VAL A C 1
ATOM 778 O O . VAL A 1 104 ? 10.320 -10.797 3.994 1.00 95.88 104 VAL A O 1
ATOM 781 N N . TYR A 1 105 ? 9.212 -12.124 5.447 1.00 97.75 105 TYR A N 1
ATOM 782 C CA . TYR A 1 105 ? 8.341 -11.080 5.976 1.00 97.75 105 TYR A CA 1
ATOM 783 C C . TYR A 1 105 ? 9.001 -10.262 7.091 1.00 97.75 105 TYR A C 1
ATOM 785 O O . TYR A 1 105 ? 9.739 -10.781 7.931 1.00 97.75 105 TYR A O 1
ATOM 793 N N . ASN A 1 106 ? 8.713 -8.965 7.104 1.00 97.56 106 ASN A N 1
ATOM 794 C CA . ASN A 1 106 ? 9.180 -8.008 8.093 1.00 97.56 106 ASN A CA 1
ATOM 795 C C . ASN A 1 106 ? 8.130 -7.837 9.199 1.00 97.56 106 ASN A C 1
ATOM 797 O O . ASN A 1 106 ? 7.244 -6.988 9.116 1.00 97.56 106 ASN A O 1
ATOM 801 N N . GLU A 1 107 ? 8.240 -8.642 10.255 1.00 97.94 107 GLU A N 1
ATOM 802 C CA . GLU A 1 107 ? 7.315 -8.563 11.394 1.00 97.94 107 GLU A CA 1
ATOM 803 C C . GLU A 1 107 ? 7.389 -7.217 12.120 1.00 97.94 107 GLU A C 1
ATOM 805 O O . GLU A 1 107 ? 6.367 -6.711 12.563 1.00 97.94 107 GLU A O 1
ATOM 810 N N . THR A 1 108 ? 8.565 -6.581 12.172 1.00 97.81 108 THR A N 1
ATOM 811 C CA . THR A 1 108 ? 8.720 -5.259 12.797 1.00 97.81 108 THR A CA 1
ATOM 812 C C . THR A 1 108 ? 7.909 -4.190 12.066 1.00 97.81 108 THR A C 1
ATOM 814 O O . THR A 1 108 ? 7.304 -3.337 12.704 1.00 97.81 108 THR A O 1
ATOM 817 N N . TYR A 1 109 ? 7.833 -4.253 10.735 1.00 97.94 109 TYR A N 1
ATOM 818 C CA . TYR A 1 109 ? 6.932 -3.385 9.975 1.00 97.94 109 TYR A CA 1
ATOM 819 C C . TYR A 1 109 ? 5.467 -3.616 10.366 1.00 97.94 109 TYR A C 1
ATOM 821 O O . TYR A 1 109 ? 4.731 -2.663 10.613 1.00 97.94 109 TYR A O 1
ATOM 829 N N . LEU A 1 110 ? 5.046 -4.880 10.472 1.00 97.88 110 LEU A N 1
ATOM 830 C CA . LEU A 1 110 ? 3.679 -5.218 10.870 1.00 97.88 110 LEU A CA 1
ATOM 831 C C . LEU A 1 110 ? 3.365 -4.810 12.315 1.00 97.88 110 LEU A C 1
ATOM 833 O O . LEU A 1 110 ? 2.226 -4.437 12.586 1.00 97.88 110 LEU A O 1
ATOM 837 N N . ASP A 1 111 ? 4.345 -4.834 13.220 1.00 97.81 111 ASP A N 1
ATOM 838 C CA . ASP A 1 111 ? 4.207 -4.326 14.589 1.00 97.81 111 ASP A CA 1
ATOM 839 C C . ASP A 1 111 ? 3.907 -2.821 14.608 1.00 97.81 111 ASP A C 1
ATOM 841 O O . ASP A 1 111 ? 3.005 -2.384 15.327 1.00 97.81 111 ASP A O 1
ATOM 845 N N . GLU A 1 112 ? 4.589 -2.032 13.774 1.00 97.88 112 GLU A N 1
ATOM 846 C CA . GLU A 1 112 ? 4.328 -0.591 13.660 1.00 97.88 112 GLU A CA 1
ATOM 847 C C . GLU A 1 112 ? 2.950 -0.294 13.045 1.00 97.88 112 GLU A C 1
ATOM 849 O O . GLU A 1 112 ? 2.222 0.577 13.526 1.00 97.88 112 GLU A O 1
ATOM 854 N N . ILE A 1 113 ? 2.519 -1.063 12.040 1.00 97.81 113 ILE A N 1
ATOM 855 C CA . ILE A 1 113 ? 1.147 -0.955 11.513 1.00 97.81 113 ILE A CA 1
ATOM 856 C C . ILE A 1 113 ? 0.120 -1.315 12.599 1.00 97.81 113 ILE A C 1
ATOM 858 O O . ILE A 1 113 ? -0.888 -0.626 12.766 1.00 97.81 113 ILE A O 1
ATOM 862 N N . ASP A 1 114 ? 0.371 -2.367 13.380 1.00 95.94 114 ASP A N 1
ATOM 863 C CA . ASP A 1 114 ? -0.516 -2.826 14.453 1.00 95.94 114 ASP A CA 1
ATOM 864 C C . ASP A 1 114 ? -0.613 -1.824 15.616 1.00 95.94 114 ASP A C 1
ATOM 866 O O . ASP A 1 114 ? -1.680 -1.662 16.223 1.00 95.94 114 ASP A O 1
ATOM 870 N N . LYS A 1 115 ? 0.463 -1.077 15.882 1.00 96.50 115 LYS A N 1
ATOM 871 C CA . LYS A 1 115 ? 0.465 0.070 16.800 1.00 96.50 115 LYS A CA 1
ATOM 872 C C . LYS A 1 115 ? -0.507 1.153 16.330 1.00 96.50 115 LYS A C 1
ATOM 874 O O . LYS A 1 115 ? -1.347 1.586 17.119 1.00 96.50 115 LYS A O 1
ATOM 879 N N . ILE A 1 116 ? -0.468 1.529 15.051 1.00 97.25 116 ILE A N 1
ATOM 880 C CA . ILE A 1 116 ? -1.390 2.522 14.468 1.00 97.25 116 ILE A CA 1
ATOM 881 C C . ILE A 1 116 ? -2.841 2.023 14.523 1.00 97.25 116 ILE A C 1
ATOM 883 O O . ILE A 1 116 ? -3.726 2.753 14.967 1.00 97.25 116 ILE A O 1
ATOM 887 N N . VAL A 1 117 ? -3.093 0.761 14.153 1.00 96.25 117 VAL A N 1
ATOM 888 C CA . VAL A 1 117 ? -4.430 0.133 14.239 1.00 96.25 117 VAL A CA 1
ATOM 889 C C . VAL A 1 117 ? -4.968 0.149 15.674 1.00 96.25 117 VAL A C 1
ATOM 891 O O . VAL A 1 117 ? -6.160 0.371 15.896 1.00 96.25 117 VAL A O 1
ATOM 894 N N . THR A 1 118 ? -4.101 -0.073 16.664 1.00 94.44 118 THR A N 1
ATOM 895 C CA . THR A 1 118 ? -4.474 -0.008 18.086 1.00 94.44 118 THR A CA 1
ATOM 896 C C . THR A 1 118 ? -4.842 1.411 18.495 1.00 94.44 118 THR A C 1
ATOM 898 O O . THR A 1 118 ? -5.907 1.610 19.072 1.00 94.44 118 THR A O 1
ATOM 901 N N . MET A 1 119 ? -4.022 2.402 18.135 1.00 95.81 119 MET A N 1
ATOM 902 C CA . MET A 1 119 ? -4.321 3.803 18.437 1.00 95.81 119 MET A CA 1
ATOM 903 C C . MET A 1 119 ? -5.631 4.255 17.786 1.00 95.81 119 MET A C 1
ATOM 905 O O . MET A 1 119 ? -6.455 4.865 18.461 1.00 95.81 119 MET A O 1
ATOM 909 N N . ALA A 1 120 ? -5.884 3.898 16.524 1.00 95.81 120 ALA A N 1
ATOM 910 C CA . ALA A 1 120 ? -7.158 4.183 15.862 1.00 95.81 120 ALA A CA 1
ATOM 911 C C . ALA A 1 120 ? -8.345 3.568 16.629 1.00 95.81 120 ALA A C 1
ATOM 913 O O . ALA A 1 120 ? -9.319 4.255 16.951 1.00 95.81 120 ALA A O 1
ATOM 914 N N . SER A 1 121 ? -8.230 2.289 16.999 1.00 93.88 121 SER A N 1
ATOM 915 C CA . SER A 1 121 ? -9.236 1.567 17.784 1.00 93.88 121 SER A CA 1
ATOM 916 C C . SER A 1 121 ? -9.549 2.248 19.116 1.00 93.88 121 SER A C 1
ATOM 918 O O . SER A 1 121 ? -10.723 2.392 19.464 1.00 93.88 121 SER A O 1
ATOM 920 N N . ASP A 1 122 ? -8.525 2.688 19.848 1.00 93.88 122 ASP A N 1
ATOM 921 C CA . ASP A 1 122 ? -8.675 3.362 21.146 1.00 93.88 122 ASP A CA 1
ATOM 922 C C . ASP A 1 122 ? -9.458 4.683 21.037 1.00 93.88 122 ASP A C 1
ATOM 924 O O . ASP A 1 122 ? -10.069 5.125 22.011 1.00 93.88 122 ASP A O 1
ATOM 928 N N . HIS A 1 123 ? -9.510 5.273 19.839 1.00 95.06 123 HIS A N 1
ATOM 929 C CA . HIS A 1 123 ? -10.266 6.490 19.533 1.00 95.06 123 HIS A CA 1
ATOM 930 C C . HIS A 1 123 ? -11.587 6.213 18.799 1.00 95.06 123 HIS A C 1
ATOM 932 O O . HIS A 1 123 ? -12.258 7.141 18.345 1.00 95.06 123 HIS A O 1
ATOM 938 N N . GLY A 1 124 ? -12.019 4.952 18.714 1.00 93.75 124 GLY A N 1
ATOM 939 C CA . GLY A 1 124 ? -13.278 4.595 18.062 1.00 93.75 124 GLY A CA 1
ATOM 940 C C . GLY A 1 124 ? -13.239 4.722 16.533 1.00 93.75 124 GLY A C 1
ATOM 941 O O . GLY A 1 124 ? -14.283 4.889 15.903 1.00 93.75 124 GLY A O 1
ATOM 942 N N . ILE A 1 125 ? -12.048 4.625 15.938 1.00 95.25 125 ILE A N 1
ATOM 943 C CA . ILE A 1 125 ? -11.811 4.705 14.497 1.00 95.25 125 ILE A CA 1
ATOM 944 C C . ILE A 1 125 ? -11.473 3.305 13.965 1.00 95.25 125 ILE A C 1
ATOM 946 O O . ILE A 1 125 ? -10.545 2.648 14.433 1.00 95.25 125 ILE A O 1
ATOM 950 N N . TYR A 1 126 ? -12.233 2.834 12.976 1.00 95.69 126 TYR A N 1
ATOM 951 C CA . TYR A 1 126 ? -11.939 1.589 12.266 1.00 95.69 126 TYR A CA 1
ATOM 952 C C . TYR A 1 126 ? -10.737 1.759 11.333 1.00 95.69 126 TYR A C 1
ATOM 954 O O . TYR A 1 126 ? -10.469 2.851 10.834 1.00 95.69 126 TYR A O 1
ATOM 962 N N . THR A 1 127 ? -10.062 0.664 11.001 1.00 95.88 127 THR A N 1
ATOM 963 C CA . THR A 1 127 ? -8.978 0.677 10.014 1.00 95.88 127 THR A CA 1
ATOM 964 C C . THR A 1 127 ? -9.329 -0.171 8.797 1.00 95.88 127 THR A C 1
ATOM 966 O O . THR A 1 127 ? -9.761 -1.319 8.905 1.00 95.88 127 THR A O 1
ATOM 969 N N . LEU A 1 128 ? -9.119 0.389 7.613 1.00 95.19 128 LEU A N 1
ATOM 970 C CA . LEU A 1 128 ? -9.099 -0.329 6.347 1.00 95.19 128 LEU A CA 1
ATOM 971 C C . LEU A 1 128 ? -7.638 -0.462 5.910 1.00 95.19 128 LEU A C 1
ATOM 973 O O . LEU A 1 128 ? -7.043 0.528 5.498 1.00 95.19 128 LEU A O 1
ATOM 977 N N . LEU A 1 129 ? -7.072 -1.668 6.017 1.00 96.19 129 LEU A N 1
ATOM 978 C CA . LEU A 1 129 ? -5.729 -1.948 5.504 1.00 96.19 129 LEU A CA 1
ATOM 979 C C . LEU A 1 129 ? -5.754 -1.980 3.974 1.00 96.19 129 LEU A C 1
ATOM 981 O O . LEU A 1 129 ? -6.623 -2.620 3.374 1.00 96.19 129 LEU A O 1
ATOM 985 N N . ASP A 1 130 ? -4.801 -1.289 3.368 1.00 96.94 130 ASP A N 1
ATOM 986 C CA . ASP A 1 130 ? -4.743 -1.022 1.938 1.00 96.94 130 ASP A CA 1
ATOM 987 C C . ASP A 1 130 ? -3.410 -1.481 1.346 1.00 96.94 130 ASP A C 1
ATOM 989 O O . ASP A 1 130 ? -2.378 -0.905 1.676 1.00 96.94 130 ASP A O 1
ATOM 993 N N . MET A 1 131 ? -3.427 -2.489 0.462 1.00 96.25 131 MET A N 1
ATOM 994 C CA . MET A 1 131 ? -2.242 -2.847 -0.331 1.00 96.25 131 MET A CA 1
ATOM 995 C C . MET A 1 131 ? -2.036 -1.757 -1.371 1.00 96.25 131 MET A C 1
ATOM 997 O O . MET A 1 131 ? -2.634 -1.808 -2.447 1.00 96.25 131 MET A O 1
ATOM 1001 N N . HIS A 1 132 ? -1.275 -0.731 -1.014 1.00 98.06 132 HIS A N 1
ATOM 1002 C CA . HIS A 1 132 ? -1.174 0.443 -1.860 1.00 98.06 132 HIS A CA 1
ATOM 1003 C C . HIS A 1 132 ? -0.098 0.270 -2.930 1.00 98.06 132 HIS A C 1
ATOM 1005 O O . HIS A 1 132 ? 0.960 -0.310 -2.680 1.00 98.06 132 HIS A O 1
ATOM 1011 N N . GLN A 1 133 ? -0.379 0.805 -4.114 1.00 97.31 133 GLN A N 1
ATOM 1012 C CA . GLN A 1 133 ? 0.563 0.921 -5.217 1.00 97.31 133 GLN A CA 1
ATOM 1013 C C . GLN A 1 133 ? 0.150 2.095 -6.106 1.00 97.31 133 GLN A C 1
ATOM 1015 O O . GLN A 1 133 ? -1.052 2.327 -6.261 1.00 97.31 133 GLN A O 1
ATOM 1020 N N . ASP A 1 134 ? 1.130 2.741 -6.723 1.00 97.38 134 ASP A N 1
ATOM 1021 C CA . ASP A 1 134 ? 0.966 3.601 -7.894 1.00 97.38 134 ASP A CA 1
ATOM 1022 C C . ASP A 1 134 ? 2.130 3.325 -8.851 1.00 97.38 134 ASP A C 1
ATOM 1024 O O . ASP A 1 134 ? 3.255 3.149 -8.399 1.00 97.38 134 ASP A O 1
ATOM 1028 N N . ASP A 1 135 ? 1.858 3.222 -10.153 1.00 96.38 135 ASP A N 1
ATOM 1029 C CA . ASP A 1 135 ? 2.829 2.847 -11.197 1.00 96.38 135 ASP A CA 1
ATOM 1030 C C . ASP A 1 135 ? 3.700 1.623 -10.840 1.00 96.38 135 ASP A C 1
ATOM 1032 O O . ASP A 1 135 ? 4.900 1.566 -11.120 1.00 96.38 135 ASP A O 1
ATOM 1036 N N . LEU A 1 136 ? 3.091 0.613 -10.205 1.00 95.56 136 LEU A N 1
ATOM 1037 C CA . LEU A 1 136 ? 3.657 -0.703 -9.893 1.00 95.56 136 LEU A CA 1
ATOM 1038 C C . LEU A 1 136 ? 4.828 -0.707 -8.894 1.00 95.56 136 LEU A C 1
ATOM 1040 O O . LEU A 1 136 ? 4.761 -1.396 -7.882 1.00 95.56 136 LEU A O 1
ATOM 1044 N N . SER A 1 137 ? 5.945 -0.048 -9.188 1.00 93.94 137 SER A N 1
ATOM 1045 C CA . SER A 1 137 ? 7.203 -0.161 -8.450 1.00 93.94 137 SER A CA 1
ATOM 1046 C C . SER A 1 137 ? 8.070 1.078 -8.646 1.00 93.94 137 SER A C 1
ATOM 1048 O O . SER A 1 137 ? 7.993 1.753 -9.668 1.00 93.94 137 SER A O 1
ATOM 1050 N N . GLU A 1 138 ? 9.011 1.297 -7.730 1.00 91.50 138 GLU A N 1
ATOM 1051 C CA . GLU A 1 138 ? 10.045 2.337 -7.841 1.00 91.50 138 GLU A CA 1
ATOM 1052 C C . GLU A 1 138 ? 10.883 2.187 -9.123 1.00 91.50 138 GLU A C 1
ATOM 1054 O O . GLU A 1 138 ? 11.433 3.155 -9.645 1.00 91.50 138 GLU A O 1
ATOM 1059 N N . GLN A 1 139 ? 10.923 0.978 -9.697 1.00 89.75 139 GLN A N 1
ATOM 1060 C CA . GLN A 1 139 ? 11.522 0.713 -11.008 1.00 89.75 139 GLN A CA 1
ATOM 1061 C C . GLN A 1 139 ? 10.851 1.486 -12.158 1.00 89.75 139 GLN A C 1
ATOM 1063 O O . GLN A 1 139 ? 11.496 1.737 -13.174 1.00 89.75 139 GLN A O 1
ATOM 1068 N N . PHE A 1 140 ? 9.601 1.911 -11.987 1.00 92.88 140 PHE A N 1
ATOM 1069 C CA . PHE A 1 140 ? 8.813 2.661 -12.966 1.00 92.88 140 PHE A CA 1
ATOM 1070 C C . PHE A 1 140 ? 8.395 4.032 -12.426 1.00 92.88 140 PHE A C 1
ATOM 1072 O O . PHE A 1 140 ? 7.364 4.559 -12.817 1.00 92.88 140 PHE A O 1
ATOM 1079 N N . CYS A 1 141 ? 9.207 4.623 -11.540 1.00 93.88 141 CYS A N 1
ATOM 1080 C CA . CYS A 1 141 ? 8.919 5.908 -10.891 1.00 93.88 141 CYS A CA 1
ATOM 1081 C C . CYS A 1 141 ? 7.710 5.920 -9.940 1.00 93.88 141 CYS A C 1
ATOM 1083 O O . CYS A 1 141 ? 7.319 7.001 -9.499 1.00 93.88 141 CYS A O 1
ATOM 1085 N N . GLY A 1 142 ? 7.177 4.745 -9.598 1.00 94.88 142 GLY A N 1
ATOM 1086 C CA . GLY A 1 142 ? 6.070 4.567 -8.666 1.00 94.88 142 GLY A CA 1
ATOM 1087 C C . GLY A 1 142 ? 6.462 3.897 -7.351 1.00 94.88 142 GLY A C 1
ATOM 1088 O O . GLY A 1 142 ? 7.597 3.977 -6.876 1.00 94.88 142 GLY A O 1
ATOM 1089 N N . GLU A 1 143 ? 5.516 3.162 -6.779 1.00 94.62 143 GLU A N 1
ATOM 1090 C CA . GLU A 1 143 ? 5.650 2.423 -5.533 1.00 94.62 143 GLU A CA 1
ATOM 1091 C C . GLU A 1 143 ? 4.627 1.282 -5.443 1.00 94.62 143 GLU A C 1
ATOM 1093 O O . GLU A 1 143 ? 3.602 1.273 -6.116 1.00 94.62 143 GLU A O 1
ATOM 1098 N N . GLY A 1 144 ? 4.863 0.328 -4.542 1.00 95.56 144 GLY A N 1
ATOM 1099 C CA . GLY A 1 144 ? 3.857 -0.673 -4.174 1.00 95.56 144 GLY A CA 1
ATOM 1100 C C . GLY A 1 144 ? 4.341 -2.102 -4.280 1.00 95.56 144 GLY A C 1
ATOM 1101 O O . GLY A 1 144 ? 4.148 -2.856 -3.337 1.00 95.56 144 GLY A O 1
ATOM 1102 N N . ILE A 1 145 ? 5.027 -2.466 -5.361 1.00 95.88 145 ILE A N 1
ATOM 1103 C CA . ILE A 1 145 ? 5.639 -3.785 -5.560 1.00 95.88 145 ILE A CA 1
ATOM 1104 C C . ILE A 1 145 ? 7.153 -3.685 -5.344 1.00 95.88 145 ILE A C 1
ATOM 1106 O O . ILE A 1 145 ? 7.808 -2.834 -5.958 1.00 95.88 145 ILE A O 1
ATOM 1110 N N . PRO A 1 146 ? 7.747 -4.542 -4.490 1.00 94.31 146 PRO A N 1
ATOM 1111 C CA . PRO A 1 146 ? 9.186 -4.534 -4.279 1.00 94.31 146 PRO A CA 1
ATOM 1112 C C . PRO A 1 146 ? 9.919 -4.954 -5.556 1.00 94.31 146 PRO A C 1
ATOM 1114 O O . PRO A 1 146 ? 9.482 -5.854 -6.273 1.00 94.31 146 PRO A O 1
ATOM 1117 N N . SER A 1 147 ? 11.076 -4.347 -5.816 1.00 91.25 147 SER A N 1
ATOM 1118 C CA . SER A 1 147 ? 11.863 -4.595 -7.034 1.00 91.25 147 SER A CA 1
ATOM 1119 C C . SER A 1 147 ? 12.213 -6.075 -7.241 1.00 91.25 147 SER A C 1
ATOM 1121 O O . SER A 1 147 ? 12.226 -6.556 -8.371 1.00 91.25 147 SER A O 1
ATOM 1123 N N . TRP A 1 148 ? 12.433 -6.842 -6.164 1.00 91.75 148 TRP A N 1
ATOM 1124 C CA . TRP A 1 148 ? 12.712 -8.281 -6.262 1.00 91.75 148 TRP A CA 1
ATOM 1125 C C . TRP A 1 148 ? 11.531 -9.091 -6.822 1.00 91.75 148 TRP A C 1
ATOM 1127 O O . TRP A 1 148 ? 11.751 -10.197 -7.326 1.00 91.75 148 TRP A O 1
ATOM 1137 N N . ALA A 1 149 ? 10.302 -8.568 -6.751 1.00 94.44 149 ALA A N 1
ATOM 1138 C CA . ALA A 1 149 ? 9.076 -9.208 -7.229 1.00 94.44 149 ALA A CA 1
ATOM 1139 C C . ALA A 1 149 ? 8.655 -8.743 -8.632 1.00 94.44 149 ALA A C 1
ATOM 1141 O O . ALA A 1 149 ? 7.781 -9.354 -9.245 1.00 94.44 149 ALA A O 1
ATOM 1142 N N . VAL A 1 150 ? 9.278 -7.697 -9.180 1.00 92.88 150 VAL A N 1
ATOM 1143 C CA . VAL A 1 150 ? 8.984 -7.238 -10.541 1.00 92.88 150 VAL A CA 1
ATOM 1144 C C . VAL A 1 150 ? 9.458 -8.288 -11.548 1.00 92.88 150 VAL A C 1
ATOM 1146 O O . VAL A 1 150 ? 10.585 -8.790 -11.494 1.00 92.88 150 VAL A O 1
ATOM 1149 N N . ARG A 1 151 ? 8.568 -8.662 -12.465 1.00 92.38 151 ARG A N 1
ATOM 1150 C CA . ARG A 1 151 ? 8.823 -9.589 -13.576 1.00 92.38 151 ARG A CA 1
ATOM 1151 C C . ARG A 1 151 ? 8.363 -8.949 -14.869 1.00 92.38 151 ARG A C 1
ATOM 1153 O O . ARG A 1 151 ? 7.624 -7.978 -14.841 1.00 92.38 151 ARG A O 1
ATOM 1160 N N . HIS A 1 152 ? 8.779 -9.516 -15.995 1.00 89.62 152 HIS A N 1
ATOM 1161 C CA . HIS A 1 152 ? 8.404 -9.030 -17.317 1.00 89.62 152 HIS A CA 1
ATOM 1162 C C . HIS A 1 152 ? 8.030 -10.192 -18.225 1.00 89.62 152 HIS A C 1
ATOM 1164 O O . HIS A 1 152 ? 8.596 -11.282 -18.134 1.00 89.62 152 HIS A O 1
ATOM 1170 N N . THR A 1 153 ? 7.087 -9.951 -19.128 1.00 83.75 153 THR A N 1
ATOM 1171 C CA . THR A 1 153 ? 6.802 -10.860 -20.234 1.00 83.75 153 THR A CA 1
ATOM 1172 C C . THR A 1 153 ? 7.728 -10.563 -21.415 1.00 83.75 153 THR A C 1
ATOM 1174 O O . THR A 1 153 ? 7.733 -9.446 -21.929 1.00 83.75 153 THR A O 1
ATOM 1177 N N . GLY A 1 154 ? 8.467 -11.572 -21.885 1.00 72.31 154 GLY A N 1
ATOM 1178 C CA . GLY A 1 154 ? 9.377 -11.454 -23.034 1.00 72.31 154 GLY A CA 1
ATOM 1179 C C . GLY A 1 154 ? 10.773 -10.927 -22.681 1.00 72.31 154 GLY A C 1
ATOM 1180 O O . GLY A 1 154 ? 11.142 -10.851 -21.511 1.00 72.31 154 GLY A O 1
ATOM 1181 N N . ASP A 1 155 ? 11.556 -10.586 -23.709 1.00 63.75 155 ASP A N 1
ATOM 1182 C CA . ASP A 1 155 ? 12.905 -10.038 -23.540 1.00 63.75 155 ASP A CA 1
ATOM 1183 C C . ASP A 1 155 ? 12.818 -8.605 -22.997 1.00 63.75 155 ASP A C 1
ATOM 1185 O O . ASP A 1 155 ? 12.469 -7.667 -23.718 1.00 63.75 155 ASP A O 1
ATOM 1189 N N . HIS A 1 156 ? 13.126 -8.439 -21.712 1.00 63.12 156 HIS A N 1
ATOM 1190 C CA . HIS A 1 156 ? 13.182 -7.145 -21.044 1.00 63.12 156 HIS A CA 1
ATOM 1191 C C . HIS A 1 156 ? 14.629 -6.739 -20.752 1.00 63.12 156 HIS A C 1
ATOM 1193 O O . HIS A 1 156 ? 15.423 -7.530 -20.241 1.00 63.12 156 HIS A O 1
ATOM 1199 N N . GLN A 1 157 ? 14.951 -5.478 -21.032 1.00 57.59 157 GLN A N 1
ATOM 1200 C CA . GLN A 1 157 ? 16.153 -4.813 -20.541 1.00 57.59 157 GLN A CA 1
ATOM 1201 C C . GLN A 1 157 ? 15.687 -3.606 -19.736 1.00 57.59 157 GLN A C 1
ATOM 1203 O O . GLN A 1 157 ? 15.254 -2.612 -20.316 1.00 57.59 157 GLN A O 1
ATOM 1208 N N . PHE A 1 158 ? 15.729 -3.723 -18.408 1.00 61.88 158 PHE A N 1
ATOM 1209 C CA . PHE A 1 158 ? 15.433 -2.615 -17.507 1.00 61.88 158 PHE A CA 1
ATOM 1210 C C . PHE A 1 158 ? 16.369 -1.455 -17.845 1.00 61.88 158 PHE A C 1
ATOM 1212 O O . PHE A 1 158 ? 17.561 -1.573 -17.574 1.00 61.88 158 PHE A O 1
ATOM 1219 N N . LEU A 1 159 ? 15.829 -0.397 -18.467 1.00 60.03 159 LEU A N 1
ATOM 1220 C CA . LEU A 1 159 ? 16.579 0.674 -19.143 1.00 60.03 159 LEU A CA 1
ATOM 1221 C C . LEU A 1 159 ? 17.558 0.102 -20.201 1.00 60.03 159 LEU A C 1
ATOM 1223 O O . LEU A 1 159 ? 18.575 -0.502 -19.866 1.00 60.03 159 LEU A O 1
ATOM 1227 N N . PRO A 1 160 ? 17.256 0.255 -21.508 1.00 67.56 160 PRO A N 1
ATOM 1228 C CA . PRO A 1 160 ? 16.930 1.551 -22.116 1.00 67.56 160 PRO A CA 1
ATOM 1229 C C . PRO A 1 160 ? 15.497 1.670 -22.691 1.00 67.56 160 PRO A C 1
ATOM 1231 O O . PRO A 1 160 ? 15.265 2.429 -23.633 1.00 67.56 160 PRO A O 1
ATOM 1234 N N . GLY A 1 161 ? 14.514 0.919 -22.194 1.00 79.94 161 GLY A N 1
ATOM 1235 C CA . GLY A 1 161 ? 13.136 0.998 -22.712 1.00 79.94 161 GLY A CA 1
ATOM 1236 C C . GLY A 1 161 ? 12.267 2.094 -22.077 1.00 79.94 161 GLY A C 1
ATOM 1237 O O . GLY A 1 161 ? 11.534 2.799 -22.774 1.00 79.94 161 GLY A O 1
ATOM 1238 N N . PHE A 1 162 ? 12.367 2.267 -20.761 1.00 89.38 162 PHE A N 1
ATOM 1239 C CA . PHE A 1 162 ? 11.456 3.101 -19.978 1.00 89.38 162 PHE A CA 1
ATOM 1240 C C . PHE A 1 162 ? 11.793 4.607 -20.061 1.00 89.38 162 PHE A C 1
ATOM 1242 O O . PHE A 1 162 ? 12.978 4.950 -20.018 1.00 89.38 162 PHE A O 1
ATOM 1249 N N . PRO A 1 163 ? 10.801 5.523 -20.170 1.00 92.62 163 PRO A N 1
ATOM 1250 C CA . PRO A 1 163 ? 9.350 5.312 -20.136 1.00 92.62 163 PRO A CA 1
ATOM 1251 C C . PRO A 1 163 ? 8.687 5.300 -21.529 1.00 92.62 163 PRO A C 1
ATOM 1253 O O . PRO A 1 163 ? 7.572 5.789 -21.695 1.00 92.62 163 PRO A O 1
ATOM 1256 N N . SER A 1 164 ? 9.341 4.798 -22.581 1.00 91.06 164 SER A N 1
ATOM 1257 C CA . SER A 1 164 ? 8.748 4.789 -23.930 1.00 91.06 164 SER A CA 1
ATOM 1258 C C . SER A 1 164 ? 7.392 4.049 -23.960 1.00 91.06 164 SER A C 1
ATOM 1260 O O . SER A 1 164 ? 7.270 2.985 -23.345 1.00 91.06 164 SER A O 1
ATOM 1262 N N . PRO A 1 165 ? 6.364 4.547 -24.683 1.00 92.12 165 PRO A N 1
ATOM 1263 C CA . PRO A 1 165 ? 6.355 5.723 -25.563 1.00 92.12 165 PRO A CA 1
ATOM 1264 C C . PRO A 1 165 ? 5.973 7.048 -24.878 1.00 92.12 165 PRO A C 1
ATOM 1266 O O . PRO A 1 165 ? 5.832 8.050 -25.576 1.00 92.12 165 PRO A O 1
ATOM 1269 N N . VAL A 1 166 ? 5.798 7.071 -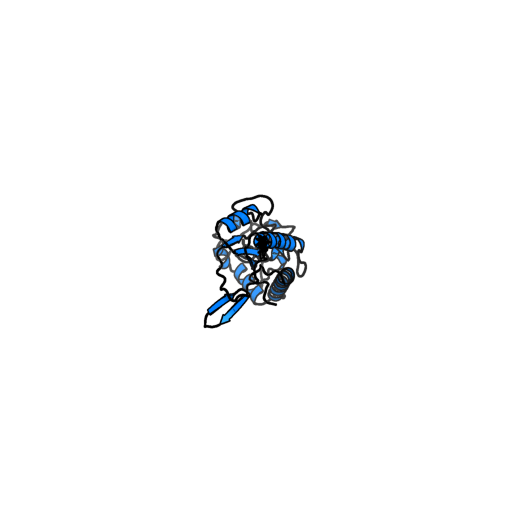23.553 1.00 92.62 166 VAL A N 1
ATOM 1270 C CA . VAL A 1 166 ? 5.383 8.263 -22.781 1.00 92.62 166 VAL A CA 1
ATOM 1271 C C . VAL A 1 166 ? 6.389 9.397 -22.943 1.00 92.62 166 VAL A C 1
ATOM 1273 O O . VAL A 1 166 ? 6.013 10.552 -23.132 1.00 92.62 166 VAL A O 1
ATOM 1276 N N . GLY A 1 167 ? 7.675 9.049 -22.936 1.00 90.62 167 GLY A N 1
ATOM 1277 C CA . GLY A 1 167 ? 8.768 9.998 -23.056 1.00 90.62 167 GLY A CA 1
ATOM 1278 C C . GLY A 1 167 ? 10.015 9.397 -23.686 1.00 90.62 167 GLY A C 1
ATOM 1279 O O . GLY A 1 167 ? 10.043 8.251 -24.143 1.00 90.62 167 GLY A O 1
ATOM 1280 N N . LYS A 1 168 ? 11.076 10.207 -23.710 1.00 90.69 168 LYS A N 1
ATOM 1281 C CA . LYS A 1 168 ? 12.413 9.725 -24.064 1.00 90.69 168 LYS A CA 1
ATOM 1282 C C . LYS A 1 168 ? 12.907 8.790 -22.970 1.00 90.69 168 LYS A C 1
ATOM 1284 O O . LYS A 1 168 ? 12.778 9.123 -21.799 1.00 90.69 168 LYS A O 1
ATOM 1289 N N . THR A 1 169 ? 13.513 7.683 -23.384 1.00 89.81 169 THR A N 1
ATOM 1290 C CA . THR A 1 169 ? 14.202 6.742 -22.505 1.00 89.81 169 THR A CA 1
ATOM 1291 C C . THR A 1 169 ? 15.095 7.453 -21.491 1.00 89.81 169 THR A C 1
ATOM 1293 O O . THR A 1 169 ? 15.896 8.312 -21.872 1.00 89.81 169 THR A O 1
ATOM 1296 N N . PHE A 1 170 ? 15.007 7.034 -20.231 1.00 90.50 170 PHE A N 1
ATOM 1297 C CA . PHE A 1 170 ? 15.915 7.472 -19.178 1.00 90.50 170 PHE A CA 1
ATOM 1298 C C . PHE A 1 170 ? 17.286 6.808 -19.324 1.00 90.50 170 PHE A C 1
ATOM 1300 O O . PHE A 1 170 ? 17.395 5.626 -19.656 1.00 90.50 170 PHE A O 1
ATOM 1307 N N . THR A 1 171 ? 18.345 7.582 -19.105 1.00 85.69 171 THR A N 1
ATOM 1308 C CA . THR A 1 171 ? 19.735 7.123 -19.274 1.00 85.69 171 THR A CA 1
ATOM 1309 C C . THR A 1 171 ? 20.481 6.972 -17.959 1.00 85.69 171 THR A C 1
ATOM 1311 O O . THR A 1 171 ? 21.493 6.274 -17.921 1.00 85.69 171 THR A O 1
ATOM 1314 N N . ASP A 1 172 ? 19.977 7.599 -16.898 1.00 83.94 172 ASP A N 1
ATOM 1315 C CA . ASP A 1 172 ? 20.588 7.592 -15.579 1.00 83.94 172 ASP A CA 1
ATOM 1316 C C . ASP A 1 172 ? 19.796 6.682 -14.636 1.00 83.94 172 ASP A C 1
ATOM 1318 O O . ASP A 1 172 ? 18.587 6.484 -14.770 1.00 83.94 172 ASP A O 1
ATOM 1322 N N . SER A 1 173 ? 20.497 6.097 -13.668 1.00 83.75 173 SER A N 1
ATOM 1323 C CA . SER A 1 173 ? 19.882 5.303 -12.608 1.00 83.75 173 SER A CA 1
ATOM 1324 C C . SER A 1 173 ? 20.697 5.394 -11.324 1.00 83.75 173 SER A C 1
ATOM 1326 O O . SER A 1 173 ? 21.890 5.708 -11.348 1.00 83.75 173 SER A O 1
ATOM 1328 N N . TYR A 1 174 ? 20.056 5.112 -10.195 1.00 82.25 174 TYR A N 1
ATOM 1329 C CA . TYR A 1 174 ? 20.742 4.818 -8.939 1.00 82.25 174 TYR A CA 1
ATOM 1330 C C . TYR A 1 174 ? 20.449 3.385 -8.506 1.00 82.25 174 TYR A C 1
ATOM 1332 O O . TYR A 1 174 ? 19.471 2.784 -8.943 1.00 82.25 174 TYR A O 1
ATOM 1340 N N . SER A 1 175 ? 21.295 2.844 -7.632 1.00 81.56 175 SER A N 1
ATOM 1341 C CA . SER A 1 175 ? 21.070 1.543 -7.004 1.00 81.56 175 SER A CA 1
ATOM 1342 C C . SER A 1 175 ? 20.783 1.719 -5.521 1.00 81.56 175 SER A C 1
ATOM 1344 O O . SER A 1 175 ? 21.503 2.455 -4.848 1.00 81.56 175 SER A O 1
ATOM 1346 N N . GLU A 1 176 ? 19.770 1.027 -5.001 1.00 72.19 176 GLU A N 1
ATOM 1347 C CA . GLU A 1 176 ? 19.462 1.021 -3.564 1.00 72.19 176 GLU A CA 1
ATOM 1348 C C . GLU A 1 176 ? 19.982 -0.276 -2.915 1.00 72.19 176 GLU A C 1
ATOM 1350 O O . GLU A 1 176 ? 19.456 -1.362 -3.196 1.00 72.19 176 GLU A O 1
ATOM 1355 N N . PRO A 1 177 ? 20.993 -0.203 -2.025 1.00 73.00 177 PRO A N 1
ATOM 1356 C CA . PRO A 1 177 ? 21.543 -1.377 -1.351 1.00 73.00 177 PRO A CA 1
ATOM 1357 C C . PRO A 1 177 ? 20.511 -2.188 -0.571 1.00 73.00 177 PRO A C 1
ATOM 1359 O O . PRO A 1 177 ? 20.596 -3.416 -0.530 1.00 73.00 177 PRO A O 1
ATOM 1362 N N . LYS A 1 178 ? 19.513 -1.524 0.025 1.00 65.44 178 LYS A N 1
ATOM 1363 C CA . LYS A 1 178 ? 18.445 -2.191 0.785 1.00 65.44 178 LYS A CA 1
ATOM 1364 C C . LYS A 1 178 ? 17.459 -2.955 -0.103 1.00 65.44 178 LYS A C 1
ATOM 1366 O O . LYS A 1 178 ? 16.752 -3.818 0.405 1.00 65.44 178 LYS A O 1
ATOM 1371 N N . MET A 1 179 ? 17.458 -2.690 -1.409 1.00 67.62 179 MET A N 1
ATOM 1372 C CA . MET A 1 179 ? 16.578 -3.302 -2.411 1.00 67.62 179 MET A CA 1
ATOM 1373 C C . MET A 1 179 ? 17.383 -4.200 -3.362 1.00 67.62 179 MET A C 1
ATOM 1375 O O . MET A 1 179 ? 17.202 -4.167 -4.578 1.00 67.62 179 MET A O 1
ATOM 1379 N N . ASN A 1 180 ? 18.323 -4.974 -2.806 1.00 67.19 180 ASN A N 1
ATOM 1380 C CA . ASN A 1 180 ? 19.186 -5.905 -3.541 1.00 67.19 180 ASN A CA 1
ATOM 1381 C C . ASN A 1 180 ? 20.012 -5.242 -4.668 1.00 67.19 180 ASN A C 1
ATOM 1383 O O . ASN A 1 180 ? 20.260 -5.851 -5.706 1.00 67.19 180 ASN A O 1
ATOM 1387 N N . ASN A 1 181 ? 20.421 -3.980 -4.478 1.00 71.12 181 ASN A N 1
ATOM 1388 C CA . ASN A 1 181 ? 21.090 -3.162 -5.499 1.00 71.12 181 ASN A CA 1
ATOM 1389 C C . ASN A 1 181 ? 20.307 -3.059 -6.822 1.00 71.12 181 ASN A C 1
ATOM 1391 O O . ASN A 1 181 ? 20.913 -2.879 -7.881 1.00 71.12 181 ASN A O 1
ATOM 1395 N N . ALA A 1 182 ? 18.975 -3.176 -6.781 1.00 73.44 182 ALA A N 1
ATOM 1396 C CA . ALA A 1 182 ? 18.141 -2.916 -7.946 1.00 73.44 182 ALA A CA 1
ATOM 1397 C C . ALA A 1 182 ? 18.405 -1.499 -8.473 1.00 73.44 182 ALA A C 1
ATOM 1399 O O . ALA A 1 182 ? 18.661 -0.581 -7.693 1.00 73.44 182 ALA A O 1
ATOM 1400 N N . ALA A 1 183 ? 18.387 -1.349 -9.796 1.00 81.19 183 ALA A N 1
ATOM 1401 C CA . ALA A 1 183 ? 18.505 -0.054 -10.444 1.00 81.19 183 ALA A CA 1
ATOM 1402 C C . ALA A 1 183 ? 17.130 0.623 -10.503 1.00 81.19 183 ALA A C 1
ATOM 1404 O O . ALA A 1 183 ? 16.123 -0.039 -10.760 1.00 81.19 183 ALA A O 1
ATOM 1405 N N . PHE A 1 184 ? 17.109 1.935 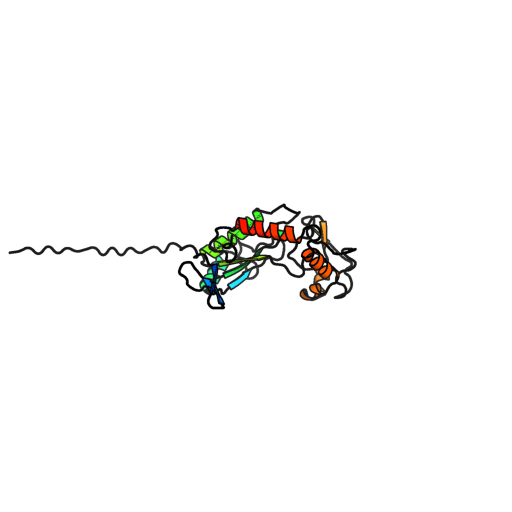-10.295 1.00 88.06 184 PHE A N 1
ATOM 1406 C CA . PHE A 1 184 ? 15.912 2.772 -10.292 1.00 88.06 184 PHE A CA 1
ATOM 1407 C C . PHE A 1 184 ? 16.164 4.043 -11.104 1.00 88.06 184 PHE A C 1
ATOM 1409 O O . PHE A 1 184 ? 17.286 4.565 -11.054 1.00 88.06 184 PHE A O 1
ATOM 1416 N N . PRO A 1 185 ? 15.166 4.570 -11.835 1.00 90.88 185 PRO A N 1
ATOM 1417 C CA . PRO A 1 185 ? 15.283 5.883 -12.456 1.00 90.88 185 PRO A CA 1
ATOM 1418 C C . PRO A 1 185 ? 15.537 6.958 -11.401 1.00 90.88 185 PRO A C 1
ATOM 1420 O O . PRO A 1 185 ? 15.082 6.850 -10.263 1.00 90.88 185 PRO A O 1
ATOM 1423 N N . THR A 1 186 ? 16.252 8.022 -11.758 1.00 90.75 186 THR A N 1
ATOM 1424 C CA . THR A 1 186 ? 16.478 9.110 -10.803 1.00 90.75 186 THR A CA 1
ATOM 1425 C C . THR A 1 186 ? 15.173 9.855 -10.510 1.00 90.75 186 THR A C 1
ATOM 1427 O O . THR A 1 186 ? 14.300 9.971 -11.368 1.00 90.75 186 THR A O 1
ATOM 1430 N N . ARG A 1 187 ? 15.049 10.466 -9.322 1.00 90.56 187 ARG A N 1
ATOM 1431 C CA . ARG A 1 187 ? 13.897 11.342 -9.024 1.00 90.56 187 ARG A CA 1
ATOM 1432 C C . ARG A 1 187 ? 13.752 12.490 -10.027 1.00 90.56 187 ARG A C 1
ATOM 1434 O O . ARG A 1 187 ? 12.641 12.945 -10.273 1.00 90.56 187 ARG A O 1
ATOM 1441 N N . GLN A 1 188 ? 14.869 12.959 -10.588 1.00 92.62 188 GLN A N 1
ATOM 1442 C CA . GLN A 1 188 ? 14.867 14.011 -11.597 1.00 92.62 188 GLN A CA 1
ATOM 1443 C C . GLN A 1 188 ? 14.235 13.529 -12.904 1.00 92.62 188 GLN A C 1
ATOM 1445 O O . GLN A 1 188 ? 13.463 14.280 -13.496 1.00 92.62 188 GLN A O 1
ATOM 1450 N N . ASP A 1 189 ? 14.526 12.294 -13.316 1.00 92.62 189 ASP A N 1
ATOM 1451 C CA . ASP A 1 189 ? 13.890 11.659 -14.470 1.00 92.62 189 ASP A CA 1
ATOM 1452 C C . ASP A 1 189 ? 12.409 11.402 -14.201 1.00 92.62 189 ASP A C 1
ATOM 1454 O O . ASP A 1 189 ? 11.561 11.792 -15.001 1.00 92.62 189 ASP A O 1
ATOM 1458 N N . CYS A 1 190 ? 12.074 10.857 -13.030 1.00 93.31 190 CYS A N 1
ATOM 1459 C CA . CYS A 1 190 ? 10.687 10.610 -12.639 1.00 93.31 190 CYS A CA 1
ATOM 1460 C C . CYS A 1 190 ? 9.832 11.883 -12.605 1.00 93.31 190 CYS A C 1
ATOM 1462 O O . CYS A 1 190 ? 8.650 11.836 -12.930 1.00 93.31 190 CYS A O 1
ATOM 1464 N N . ALA A 1 191 ? 10.425 13.037 -12.291 1.00 94.19 191 ALA A N 1
ATOM 1465 C CA . ALA A 1 191 ? 9.736 14.325 -12.287 1.00 94.19 191 ALA A CA 1
ATOM 1466 C C . ALA A 1 191 ? 9.505 14.927 -13.691 1.00 94.19 191 ALA A C 1
ATOM 1468 O O . ALA A 1 191 ? 8.922 16.006 -13.801 1.00 94.19 191 ALA A O 1
ATOM 1469 N N . THR A 1 192 ? 9.978 14.286 -14.768 1.00 93.56 192 THR A N 1
ATOM 1470 C CA . THR A 1 192 ? 9.819 14.811 -16.140 1.00 93.56 192 THR A CA 1
ATOM 1471 C C . THR A 1 192 ? 8.424 14.601 -16.728 1.00 93.56 192 THR A C 1
ATOM 1473 O O . THR A 1 192 ? 8.076 15.279 -17.697 1.00 93.56 192 THR A O 1
ATOM 1476 N N . HIS A 1 193 ? 7.623 13.706 -16.148 1.00 92.06 193 HIS A N 1
ATOM 1477 C CA . HIS A 1 193 ? 6.244 13.428 -16.551 1.00 92.06 193 HIS A CA 1
ATOM 1478 C C . HIS A 1 193 ? 5.341 13.383 -15.315 1.00 92.06 193 HIS A C 1
ATOM 1480 O O . HIS A 1 193 ? 5.813 13.150 -14.203 1.00 92.06 193 HIS A O 1
ATOM 1486 N N . ASP A 1 194 ? 4.044 13.622 -15.513 1.00 93.69 194 ASP A N 1
ATOM 1487 C CA . ASP A 1 194 ? 3.054 13.383 -14.462 1.00 93.69 194 ASP A CA 1
ATOM 1488 C C . ASP A 1 194 ? 2.969 11.879 -14.190 1.00 93.69 194 ASP A C 1
ATOM 1490 O O . ASP A 1 194 ? 2.899 11.095 -15.142 1.00 93.69 194 ASP A O 1
ATOM 1494 N N . TRP A 1 195 ? 2.987 11.492 -12.913 1.00 92.44 195 TRP A N 1
ATOM 1495 C CA . TRP A 1 195 ? 3.140 10.095 -12.503 1.00 92.44 195 TRP A CA 1
ATOM 1496 C C . TRP A 1 195 ? 2.115 9.153 -13.158 1.00 92.44 195 TRP A C 1
ATOM 1498 O O . TRP A 1 195 ? 2.563 8.193 -13.773 1.00 92.44 195 TRP A O 1
ATOM 1508 N N . PRO A 1 196 ? 0.799 9.470 -13.269 1.00 95.00 196 PRO A N 1
ATOM 1509 C CA . PRO A 1 196 ? -0.166 8.541 -13.867 1.00 95.00 196 PRO A CA 1
ATOM 1510 C C . PRO A 1 196 ? 0.092 8.267 -15.355 1.00 95.00 196 PRO A C 1
ATOM 1512 O O . PRO A 1 196 ? -0.557 7.412 -15.963 1.00 95.00 196 PRO A O 1
ATOM 1515 N N . GLY A 1 197 ? 0.974 9.048 -15.985 1.00 95.06 197 GLY A N 1
ATOM 1516 C CA . GLY A 1 197 ? 1.441 8.804 -17.337 1.00 95.06 197 GLY A CA 1
ATOM 1517 C C . GLY A 1 197 ? 2.280 7.534 -17.456 1.00 95.06 197 GLY A C 1
ATOM 1518 O O . GLY A 1 197 ? 2.257 6.928 -18.528 1.00 95.06 197 GLY A O 1
ATOM 1519 N N . TYR A 1 198 ? 2.980 7.105 -16.400 1.00 95.44 198 TYR A N 1
ATOM 1520 C CA . TYR A 1 198 ? 3.874 5.947 -16.452 1.00 95.44 198 TYR A CA 1
ATOM 1521 C C . TYR A 1 198 ? 3.130 4.628 -16.671 1.00 95.44 198 TYR A C 1
ATOM 1523 O O . TYR A 1 198 ? 3.627 3.834 -17.470 1.00 95.44 198 TYR A O 1
ATOM 1531 N N . TYR A 1 199 ? 1.875 4.487 -16.220 1.00 95.75 199 TYR A N 1
ATOM 1532 C CA . TYR A 1 199 ? 0.984 3.382 -16.627 1.00 95.75 199 TYR A CA 1
ATOM 1533 C C . TYR A 1 199 ? 0.897 3.142 -18.150 1.00 95.75 199 TYR A C 1
ATOM 1535 O O . TYR A 1 199 ? 0.518 2.055 -18.593 1.00 95.75 199 TYR A O 1
ATOM 1543 N N . GLN A 1 200 ? 1.192 4.150 -18.981 1.00 94.88 200 GLN A N 1
ATOM 1544 C CA . GLN A 1 200 ? 1.187 4.039 -20.446 1.00 94.88 200 GLN A CA 1
ATOM 1545 C C . GLN A 1 200 ? 2.549 3.622 -21.030 1.00 94.88 200 GLN A C 1
ATOM 1547 O O . GLN A 1 200 ? 2.666 3.424 -22.244 1.00 94.88 200 GLN A O 1
ATOM 1552 N N . ALA A 1 201 ? 3.586 3.492 -20.202 1.00 93.12 201 ALA A N 1
ATOM 1553 C CA . ALA A 1 201 ? 4.896 3.013 -20.603 1.00 93.12 201 ALA A CA 1
ATOM 1554 C C . ALA A 1 201 ? 4.841 1.515 -20.905 1.00 93.12 201 ALA A C 1
ATOM 1556 O O . ALA A 1 201 ? 4.266 0.709 -20.171 1.00 93.12 201 ALA A O 1
ATOM 1557 N N . LYS A 1 202 ? 5.499 1.124 -21.997 1.00 91.50 202 LYS A N 1
ATOM 1558 C CA . LYS A 1 202 ? 5.520 -0.264 -22.461 1.00 91.50 202 LYS A CA 1
ATOM 1559 C C . LYS A 1 202 ? 6.098 -1.209 -21.404 1.00 91.50 202 LYS A C 1
ATOM 1561 O O . LYS A 1 202 ? 5.578 -2.306 -21.221 1.00 91.50 202 LYS A O 1
ATOM 1566 N N . ASP A 1 203 ? 7.175 -0.798 -20.742 1.00 90.00 203 ASP A N 1
ATOM 1567 C CA . ASP A 1 203 ? 7.875 -1.656 -19.782 1.00 90.00 203 ASP A CA 1
ATOM 1568 C C . ASP A 1 203 ? 7.049 -1.898 -18.516 1.00 90.00 203 ASP A C 1
ATOM 1570 O O . ASP A 1 203 ? 7.022 -3.030 -18.029 1.00 90.00 203 ASP A O 1
ATOM 1574 N N . GLU A 1 204 ? 6.312 -0.888 -18.046 1.00 91.62 204 GLU A N 1
ATOM 1575 C CA . GLU A 1 204 ? 5.397 -1.048 -16.916 1.00 91.62 204 GLU A CA 1
ATOM 1576 C C . GLU A 1 204 ? 4.195 -1.921 -17.300 1.00 91.62 204 GLU A C 1
ATOM 1578 O O . GLU A 1 204 ? 3.854 -2.857 -16.578 1.00 91.62 204 GLU A O 1
ATOM 1583 N N . ALA A 1 205 ? 3.604 -1.710 -18.482 1.00 92.44 205 ALA A N 1
ATOM 1584 C CA .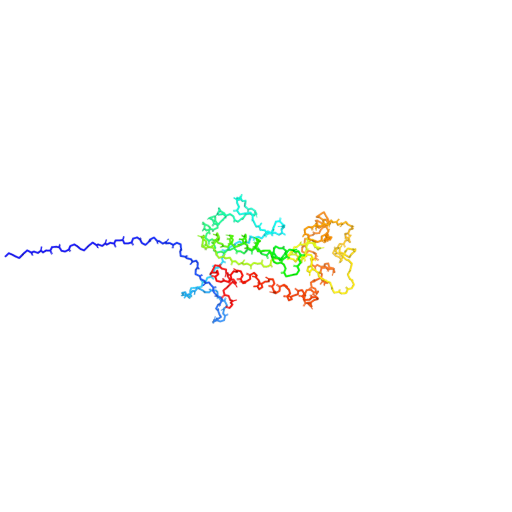 ALA A 1 205 ? 2.514 -2.552 -18.978 1.00 92.44 205 ALA A CA 1
ATOM 1585 C C . ALA A 1 205 ? 2.917 -4.038 -19.076 1.00 92.44 205 ALA A C 1
ATOM 1587 O O . ALA A 1 205 ? 2.1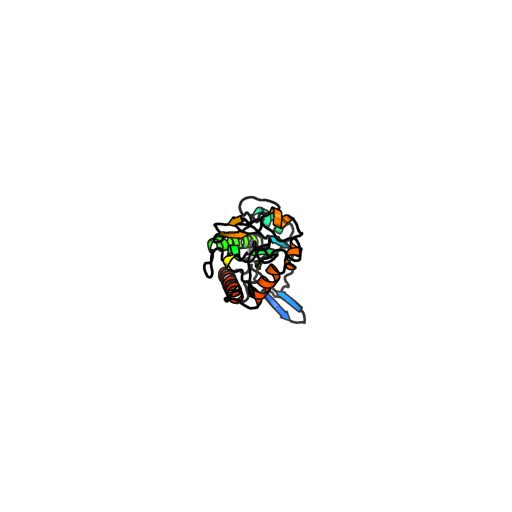51 -4.917 -18.676 1.00 92.44 205 ALA A O 1
ATOM 1588 N N . ASN A 1 206 ? 4.139 -4.330 -19.539 1.00 92.56 206 ASN A N 1
ATOM 1589 C CA . ASN A 1 206 ? 4.685 -5.693 -19.556 1.00 92.56 206 ASN A CA 1
ATOM 1590 C C . ASN A 1 206 ? 4.869 -6.268 -18.144 1.00 92.56 206 ASN A C 1
ATOM 1592 O O . ASN A 1 206 ? 4.742 -7.478 -17.946 1.00 92.56 206 ASN A O 1
ATOM 1596 N N . ALA A 1 207 ? 5.207 -5.424 -17.168 1.00 93.50 207 ALA A N 1
ATOM 1597 C CA . ALA A 1 207 ? 5.395 -5.850 -15.790 1.00 93.50 207 ALA A CA 1
ATOM 1598 C C . ALA A 1 207 ? 4.059 -6.132 -15.085 1.00 93.50 207 ALA A C 1
ATOM 1600 O O . ALA A 1 207 ? 3.916 -7.158 -14.413 1.00 93.50 207 ALA A O 1
ATOM 1601 N N . TRP A 1 208 ? 3.036 -5.313 -15.344 1.00 96.00 208 TRP A N 1
ATOM 1602 C CA . TRP A 1 208 ? 1.651 -5.621 -14.988 1.00 96.00 208 TRP A CA 1
ATOM 1603 C C . TRP A 1 208 ? 1.194 -6.943 -15.604 1.00 96.00 208 TRP A C 1
ATOM 1605 O O . TRP A 1 208 ? 0.663 -7.805 -14.901 1.00 96.00 208 TRP A O 1
ATOM 1615 N N . GLU A 1 209 ? 1.428 -7.141 -16.903 1.00 95.62 209 GLU A N 1
ATOM 1616 C CA . GLU A 1 209 ? 1.080 -8.386 -17.589 1.00 95.62 209 GLU A CA 1
ATOM 1617 C C . GLU A 1 209 ? 1.768 -9.599 -16.946 1.00 95.62 209 GLU A C 1
ATOM 1619 O O . GLU A 1 209 ? 1.128 -10.635 -16.751 1.00 95.62 209 GLU A O 1
ATOM 1624 N N . ALA A 1 210 ? 3.041 -9.473 -16.565 1.00 95.50 210 ALA A N 1
ATOM 1625 C CA . ALA A 1 210 ? 3.786 -10.534 -15.896 1.00 95.50 210 ALA A CA 1
ATOM 1626 C C . ALA A 1 210 ? 3.187 -10.900 -14.533 1.00 95.50 210 ALA A C 1
ATOM 1628 O O . ALA A 1 210 ? 3.043 -12.090 -14.234 1.00 95.50 210 ALA A O 1
ATOM 1629 N N . LEU A 1 211 ? 2.784 -9.901 -13.740 1.00 96.56 211 LEU A N 1
ATOM 1630 C CA . LEU A 1 211 ? 2.081 -10.133 -12.481 1.00 96.56 211 LEU A CA 1
ATOM 1631 C C . LEU A 1 211 ? 0.762 -10.871 -12.733 1.00 96.56 211 LEU A C 1
ATOM 1633 O O . LEU A 1 211 ? 0.546 -11.935 -12.159 1.00 96.56 211 LEU A O 1
ATOM 1637 N N . TYR A 1 212 ? -0.087 -10.387 -13.645 1.00 97.12 212 TYR A N 1
ATOM 1638 C CA . TYR A 1 212 ? -1.382 -11.021 -13.937 1.00 97.12 212 TYR A CA 1
ATOM 1639 C C . TYR A 1 212 ? -1.261 -12.428 -14.532 1.00 97.12 212 TYR A C 1
ATOM 1641 O O . TYR A 1 212 ? -2.104 -13.285 -14.266 1.00 97.12 212 TYR A O 1
ATOM 1649 N N . LYS A 1 213 ? -0.207 -12.698 -15.308 1.00 97.00 213 LYS A N 1
ATOM 1650 C CA . LYS A 1 213 ? 0.113 -14.039 -15.823 1.00 97.00 213 LYS A CA 1
ATOM 1651 C C . LYS A 1 213 ? 0.791 -14.942 -14.797 1.00 97.00 213 LYS A C 1
ATOM 1653 O O . LYS A 1 213 ? 1.092 -16.087 -15.128 1.00 97.00 213 LYS A O 1
ATOM 1658 N N . ASN A 1 214 ? 1.016 -14.453 -13.577 1.00 96.88 214 ASN A N 1
ATOM 1659 C CA . ASN A 1 214 ? 1.700 -15.180 -12.516 1.00 96.88 214 ASN A CA 1
ATOM 1660 C C . ASN A 1 214 ? 3.088 -15.682 -12.957 1.00 96.88 214 ASN A C 1
ATOM 1662 O O . ASN A 1 214 ? 3.488 -16.799 -12.625 1.00 96.88 214 ASN A O 1
ATOM 1666 N N . VAL A 1 215 ? 3.819 -14.873 -13.735 1.00 95.62 215 VAL A N 1
ATOM 1667 C CA . VAL A 1 215 ? 5.200 -15.183 -14.133 1.00 95.62 215 VAL A CA 1
ATOM 1668 C C . VAL A 1 215 ? 6.024 -15.405 -12.866 1.00 95.62 215 VAL A C 1
ATOM 1670 O O . VAL A 1 215 ? 5.929 -14.629 -11.918 1.00 95.62 215 VAL A O 1
ATOM 1673 N N . ASP A 1 216 ? 6.773 -16.506 -12.826 1.00 94.94 216 ASP A N 1
ATOM 1674 C CA . ASP A 1 216 ? 7.545 -16.969 -11.665 1.00 94.94 216 ASP A CA 1
ATOM 1675 C C . ASP A 1 216 ? 6.751 -17.090 -10.347 1.00 94.94 216 ASP A C 1
ATOM 1677 O O . ASP A 1 216 ? 7.334 -17.089 -9.263 1.00 94.94 216 ASP A O 1
ATOM 1681 N N . GLY A 1 217 ? 5.420 -17.198 -10.409 1.00 96.88 217 GLY A N 1
ATOM 1682 C CA . GLY A 1 217 ? 4.575 -17.309 -9.220 1.00 96.88 217 GLY A CA 1
ATOM 1683 C C . GLY A 1 217 ? 4.330 -15.987 -8.478 1.00 96.88 217 GLY A C 1
ATOM 1684 O O . GLY A 1 217 ? 3.946 -16.020 -7.309 1.00 96.88 217 GLY A O 1
ATOM 1685 N N . MET A 1 218 ? 4.560 -14.820 -9.099 1.00 96.94 218 MET A N 1
ATOM 1686 C CA . MET A 1 218 ? 4.458 -13.529 -8.394 1.00 96.94 218 MET A CA 1
ATOM 1687 C C . MET A 1 218 ? 3.042 -13.162 -7.929 1.00 96.94 218 MET A C 1
ATOM 1689 O O . MET A 1 218 ? 2.904 -12.578 -6.857 1.00 96.94 218 MET A O 1
ATOM 1693 N N . ALA A 1 219 ? 1.984 -13.521 -8.664 1.00 97.38 219 ALA A N 1
ATOM 1694 C CA . ALA A 1 219 ? 0.612 -13.274 -8.201 1.00 97.38 219 ALA A CA 1
ATOM 1695 C C . ALA A 1 219 ? 0.246 -14.171 -7.014 1.00 97.38 219 ALA A C 1
ATOM 1697 O O . ALA A 1 219 ? -0.413 -13.731 -6.071 1.00 97.38 219 ALA A O 1
ATOM 1698 N N . GLU A 1 220 ? 0.706 -15.423 -7.022 1.00 98.19 220 GLU A N 1
ATOM 1699 C CA . GLU A 1 220 ? 0.565 -16.303 -5.860 1.00 98.19 220 GLU A CA 1
ATOM 1700 C C . GLU A 1 220 ? 1.339 -15.769 -4.660 1.00 98.19 220 GLU A C 1
ATOM 1702 O O . GLU A 1 220 ? 0.841 -15.828 -3.536 1.00 98.19 220 GLU A O 1
ATOM 1707 N N . GLN A 1 221 ? 2.544 -15.240 -4.882 1.00 98.19 221 GLN A N 1
ATOM 1708 C CA . GLN A 1 221 ? 3.339 -14.659 -3.810 1.00 98.19 221 GLN A CA 1
ATOM 1709 C C . GLN A 1 221 ? 2.687 -13.404 -3.233 1.00 98.19 221 GLN A C 1
ATOM 1711 O O . GLN A 1 221 ? 2.590 -13.294 -2.013 1.00 98.19 221 GLN A O 1
ATOM 1716 N N . TRP A 1 222 ? 2.150 -12.522 -4.076 1.00 97.69 222 TRP A N 1
ATOM 1717 C CA . TRP A 1 222 ? 1.332 -11.395 -3.627 1.00 97.69 222 TRP A CA 1
ATOM 1718 C C . TRP A 1 222 ? 0.178 -11.865 -2.728 1.00 97.69 222 TRP A C 1
ATOM 1720 O O . TRP A 1 222 ? -0.025 -11.340 -1.633 1.00 97.69 222 TRP A O 1
ATOM 1730 N N . GLY A 1 223 ? -0.531 -12.922 -3.143 1.00 97.75 223 GLY A N 1
ATOM 1731 C CA . GLY A 1 223 ? -1.602 -13.526 -2.351 1.00 97.75 223 GLY A CA 1
ATOM 1732 C C . GLY A 1 223 ? -1.122 -14.102 -1.014 1.00 97.75 223 GLY A C 1
ATOM 1733 O O . GLY A 1 223 ? -1.795 -13.926 0.000 1.00 97.75 223 GLY A O 1
ATOM 1734 N N . LYS A 1 224 ? 0.047 -14.756 -0.975 1.00 98.38 224 LYS A N 1
ATOM 1735 C CA . LYS A 1 224 ? 0.660 -15.276 0.264 1.00 98.38 224 LYS A CA 1
ATOM 1736 C C . LYS A 1 224 ? 1.062 -14.154 1.212 1.00 98.38 224 LYS A C 1
ATOM 1738 O O . LYS A 1 224 ? 0.801 -14.261 2.408 1.00 98.38 224 LYS A O 1
ATOM 1743 N N . MET A 1 225 ? 1.640 -13.082 0.682 1.00 97.62 225 MET A N 1
ATOM 1744 C CA . MET A 1 225 ? 1.988 -11.896 1.454 1.00 97.62 225 MET A CA 1
ATOM 1745 C C . MET A 1 225 ? 0.732 -11.259 2.059 1.00 97.62 225 MET A C 1
ATOM 1747 O O . MET A 1 225 ? 0.686 -10.999 3.260 1.00 97.62 225 MET A O 1
ATOM 1751 N N . TRP A 1 226 ? -0.348 -11.131 1.284 1.00 96.12 226 TRP A N 1
ATOM 1752 C CA . TRP A 1 226 ? -1.615 -10.608 1.803 1.00 96.12 226 TRP A CA 1
ATOM 1753 C C . TRP A 1 226 ? -2.307 -11.541 2.797 1.00 96.12 226 TRP A C 1
ATOM 1755 O O . TRP A 1 226 ? -2.889 -11.080 3.779 1.00 96.12 226 TRP A O 1
ATOM 1765 N N . ALA A 1 227 ? -2.195 -12.856 2.606 1.00 96.56 227 ALA A N 1
ATOM 1766 C CA . ALA A 1 227 ? -2.650 -13.838 3.584 1.00 96.56 227 ALA A CA 1
ATOM 1767 C C . ALA A 1 227 ? -1.864 -13.738 4.902 1.00 96.56 227 ALA A C 1
ATOM 1769 O O . ALA A 1 227 ? -2.453 -13.893 5.972 1.00 96.56 227 ALA A O 1
ATOM 1770 N N . HIS A 1 228 ? -0.564 -13.440 4.840 1.00 97.19 228 HIS A N 1
ATOM 1771 C CA . HIS A 1 228 ? 0.278 -13.215 6.016 1.00 97.19 228 HIS A CA 1
ATOM 1772 C C . HIS A 1 228 ? -0.155 -11.968 6.795 1.00 97.19 228 HIS A C 1
ATOM 1774 O O . HIS A 1 228 ? -0.391 -12.046 8.002 1.00 97.19 228 HIS A O 1
ATOM 1780 N N . VAL A 1 229 ? -0.391 -10.850 6.097 1.00 96.31 229 VAL A N 1
ATOM 1781 C CA . VAL A 1 229 ? -0.980 -9.636 6.695 1.00 96.31 229 VAL A CA 1
ATOM 1782 C C . VAL A 1 229 ? -2.336 -9.960 7.330 1.00 96.31 229 VAL A C 1
ATOM 1784 O O . VAL A 1 229 ? -2.557 -9.681 8.506 1.00 96.31 229 VAL A O 1
ATOM 1787 N N . ALA A 1 230 ? -3.243 -10.617 6.604 1.00 93.50 230 ALA A N 1
ATOM 1788 C CA . ALA A 1 230 ? -4.560 -10.973 7.131 1.00 93.50 230 ALA A CA 1
ATOM 1789 C C . ALA A 1 230 ? -4.476 -11.870 8.380 1.00 93.50 230 ALA A C 1
ATOM 1791 O O . ALA A 1 230 ? -5.252 -11.689 9.320 1.00 93.50 230 ALA A O 1
ATOM 1792 N N . ALA A 1 231 ? -3.521 -12.804 8.426 1.00 94.06 231 ALA A N 1
ATOM 1793 C CA . ALA A 1 231 ? -3.285 -13.652 9.590 1.00 94.06 231 ALA A CA 1
ATOM 1794 C C . ALA A 1 231 ? -2.830 -12.842 10.815 1.00 94.06 231 ALA A C 1
ATOM 1796 O O . ALA A 1 231 ? -3.339 -13.092 11.910 1.00 94.06 231 ALA A O 1
ATOM 1797 N N . ARG A 1 232 ? -1.952 -11.842 10.637 1.00 93.44 232 ARG A N 1
ATOM 1798 C CA . ARG A 1 232 ? -1.487 -10.938 11.711 1.00 93.44 232 ARG A CA 1
ATOM 1799 C C . ARG A 1 232 ? -2.633 -10.170 12.366 1.00 93.44 232 ARG A C 1
ATOM 1801 O O . ARG A 1 232 ? -2.637 -10.004 13.584 1.00 93.44 232 ARG A O 1
ATOM 1808 N N . PHE A 1 233 ? -3.601 -9.718 11.570 1.00 91.38 233 PHE A N 1
ATOM 1809 C CA . PHE A 1 233 ? -4.728 -8.902 12.037 1.00 91.38 233 PHE A CA 1
ATOM 1810 C C . PHE A 1 233 ? -6.008 -9.705 12.305 1.00 91.38 233 PHE A C 1
ATOM 1812 O O . PHE A 1 233 ? -7.042 -9.137 12.674 1.00 91.38 233 PHE A O 1
ATOM 1819 N N . LYS A 1 234 ? -5.970 -11.033 12.162 1.00 87.00 234 LYS A N 1
ATOM 1820 C CA . LYS A 1 234 ? -7.113 -11.898 12.455 1.00 87.00 234 LYS A CA 1
ATOM 1821 C C . LYS A 1 234 ? -7.560 -11.712 13.907 1.00 87.00 234 LYS A C 1
ATOM 1823 O O . LYS A 1 234 ? -6.774 -11.824 14.841 1.00 87.00 234 LYS A O 1
ATOM 1828 N N . GLY A 1 235 ? -8.852 -11.457 14.107 1.00 79.88 235 GLY A N 1
ATOM 1829 C CA . GLY A 1 235 ? -9.436 -11.254 15.439 1.00 79.88 235 GLY A CA 1
ATOM 1830 C C . GLY A 1 235 ? -9.399 -9.808 15.945 1.00 79.88 235 GLY A C 1
ATOM 1831 O O . GLY A 1 235 ? -10.069 -9.505 16.931 1.00 79.88 235 GLY A O 1
ATOM 1832 N N . ARG A 1 236 ? -8.721 -8.888 15.243 1.00 80.38 236 ARG A N 1
ATOM 1833 C CA . ARG A 1 236 ? -8.887 -7.443 15.453 1.00 80.38 236 ARG A CA 1
ATOM 1834 C C . ARG A 1 236 ? -10.275 -7.031 14.949 1.00 80.38 236 ARG A C 1
ATOM 1836 O O . ARG A 1 236 ? -10.494 -6.916 13.746 1.00 80.38 236 ARG A O 1
ATOM 1843 N N . THR A 1 237 ? -11.219 -6.780 15.858 1.00 67.44 237 THR A N 1
ATOM 1844 C CA . THR A 1 237 ? -12.600 -6.371 15.510 1.00 67.44 237 THR A CA 1
ATOM 1845 C C . THR A 1 237 ? -12.679 -5.016 14.802 1.00 67.44 237 THR A C 1
ATOM 1847 O O . THR A 1 237 ? -13.708 -4.675 14.229 1.00 67.44 237 THR A O 1
ATOM 1850 N N . VAL A 1 238 ? -11.581 -4.263 14.826 1.00 69.50 238 VAL A N 1
ATOM 1851 C CA . VAL A 1 238 ? -11.465 -2.882 14.346 1.00 69.50 238 VAL A CA 1
ATOM 1852 C C . VAL A 1 238 ? -11.046 -2.772 12.881 1.00 69.50 238 VAL A C 1
ATOM 1854 O O . VAL A 1 238 ? -11.116 -1.689 12.306 1.00 69.50 238 VAL A O 1
ATOM 1857 N N . CYS A 1 239 ? -10.627 -3.877 12.259 1.00 69.94 239 CYS A N 1
ATOM 1858 C CA . CYS A 1 239 ? -10.220 -3.886 10.861 1.00 69.94 239 CYS A CA 1
ATOM 1859 C C . CYS A 1 239 ? -11.377 -4.327 9.953 1.00 69.94 239 CYS A C 1
ATOM 1861 O O . CYS A 1 239 ? -11.868 -5.451 10.059 1.00 69.94 239 CYS A O 1
ATOM 1863 N N . VAL A 1 240 ? -11.775 -3.460 9.017 1.00 68.75 240 VAL A N 1
ATOM 1864 C CA . VAL A 1 240 ? -12.960 -3.645 8.153 1.00 68.75 240 VAL A CA 1
ATOM 1865 C C . VAL A 1 240 ? -12.844 -4.884 7.245 1.00 68.75 240 VAL A C 1
ATOM 1867 O O . VAL A 1 240 ? -13.857 -5.507 6.933 1.00 68.75 240 VAL A O 1
ATOM 1870 N N . HIS A 1 241 ? -11.621 -5.291 6.875 1.00 60.44 241 HIS A N 1
ATOM 1871 C CA . HIS A 1 241 ? -11.349 -6.486 6.057 1.00 60.44 241 HIS A CA 1
ATOM 1872 C C . HIS A 1 241 ? -10.817 -7.702 6.832 1.00 60.44 241 HIS A C 1
ATOM 1874 O O . HIS A 1 241 ? -10.736 -8.790 6.270 1.00 60.44 241 HIS A O 1
ATOM 1880 N N . CYS A 1 242 ? -10.487 -7.577 8.119 1.00 52.25 242 CYS A N 1
ATOM 1881 C CA . CYS A 1 242 ? -9.815 -8.653 8.860 1.00 52.25 242 CYS A CA 1
ATOM 1882 C C . CYS A 1 242 ? -10.790 -9.631 9.545 1.00 52.25 242 CYS A C 1
ATOM 1884 O O . CYS A 1 242 ? -10.375 -10.507 10.307 1.00 52.25 242 CYS A O 1
ATOM 1886 N N . VAL A 1 243 ? -12.098 -9.477 9.302 1.00 43.47 243 VAL A N 1
ATOM 1887 C CA . VAL A 1 243 ? -13.169 -10.242 9.968 1.00 43.47 243 VAL A CA 1
ATOM 1888 C C . VAL A 1 243 ? -13.711 -11.399 9.116 1.00 43.47 243 VAL A C 1
ATOM 1890 O O . VAL A 1 243 ? -14.587 -12.132 9.575 1.00 43.47 243 VAL A O 1
ATOM 1893 N N . SER A 1 244 ? -13.209 -11.579 7.892 1.00 38.44 244 SER A N 1
ATOM 1894 C CA . SER A 1 244 ? -13.589 -12.669 6.986 1.00 38.44 244 SER A CA 1
ATOM 1895 C C . SER A 1 244 ? -12.460 -13.692 6.854 1.00 38.44 244 SER A C 1
ATOM 1897 O O . SER A 1 244 ? -11.567 -13.537 6.024 1.00 38.44 244 SER A O 1
ATOM 1899 N N . GLY A 1 245 ? -12.529 -14.735 7.682 1.00 32.09 245 GLY A N 1
ATOM 1900 C CA . GLY A 1 245 ? -11.752 -15.969 7.586 1.00 32.09 245 GLY A CA 1
ATOM 1901 C C . GLY A 1 245 ? -12.511 -17.107 8.241 1.00 32.09 245 GLY A C 1
ATOM 1902 O O . GLY A 1 245 ? -13.030 -16.877 9.358 1.00 32.09 245 GLY A O 1
#

InterPro domains:
  IPR001547 Glycoside hydrolase, family 5 [PF00150] (63-146)
  IPR017853 Glycoside hydrolase superfamily [SSF51445] (36-236)
  IPR052066 Glycosphingolipid Hydrolyzing Enzymes [PTHR31308] (34-237)

Radius of gyration: 24.76 Å; chains: 1; bounding box: 72×35×95 Å

Secondary structure (DSSP, 8-state):
--------------------PPPPPPEEEEETTEEEEE-TT-PBP---EEEE---STT-S-BSSS--TTTB--HHHHHHHHHTT--EEEEEE-HHHHS-SSTT---HHHHHHHHHHHHHHHHTT-EEEEEE--BSSSGGGT-BSS-GGG---SSS--TTTSTTTTTSS----EEEEGGGTTEEEE-HHHHTTS-GGGGGGSHHHHHHHHHHHTTGGGHHHHHHHHHHHHHHHHTT-TTBTTTT--